Protein AF-A0A5K4ECQ4-F1 (afdb_monomer_lite)

Foldseek 3Di:
DDAQFAKDKDFQVVVLVVDPPVCSVPCSVPGRIAMDTDGDPQWHQDRVVRGTDGQDQDDDPPQAPLPWDKAFDDCVPDPRNRHGIATRAQQQFDDRRRPHGDWPPVVDPCLAPPFDKDQDSPLSHHRIATDEAAQWAQPDSNGRHTDGDQCVPVPVVVQQAPPPWDKDFADFDFDCDPNDTHTDHRIATDAPPQQDDRRSPRDHDDKDKDDKDDWDPFQAQAAKGKIKIAIQIPDHPPDPDDRMFMDIDGHPHRDDDPDDDDPPDPGDDDDPPDPDPDDDDPPDPDRCVVVVVVVVVVVVVVVVVPDDDDDDDVVVVVVVVVVVVPPDPDDDPVNVVVVVVVVCCVVVVVVVVVVVVVVVVVVVVVVVVVVVVD

Secondary structure (DSSP, 8-state):
---SEEEEEEE-HHHHHHS-HHHHHHHHHHHSEEEEEEEPTTEEEETTTTEEEEPP-S--TTTS-TT-EEEEPPGGG-SSTT--EEEE--TTEESTTS-EE--HHHHSS-TTTTSEEEE-TT-TTTSEEEEPPTTEEES-SS---EEE--HHHHTGGG-SS-TTPEEEE----EEEETTEEEEPPSEEEE-STT-BSTTS-BPPPPP-BPPPPPPPPPS-SBSEEEEEEE--BSSTTTSSS-SEEEEEEE-SBSS-------S------------TT-PPPTT----THHHHHHHHHHHHHHHGGG-------HHHHHHHHHHHTT--S---HHHHHHHHHHHHHHHHHHHHHHHHHHHHHHHHHHHHHHHH--

Structure (mmCIF, N/CA/C/O backbone):
data_AF-A0A5K4ECQ4-F1
#
_entry.id   AF-A0A5K4ECQ4-F1
#
loop_
_atom_site.group_PDB
_atom_site.id
_atom_site.type_symbol
_atom_site.label_atom_id
_atom_site.label_alt_id
_atom_site.label_comp_id
_atom_site.label_asym_id
_atom_site.label_entity_id
_atom_site.label_seq_id
_atom_site.pdbx_PDB_ins_code
_atom_site.Cartn_x
_atom_site.Cartn_y
_atom_site.Cartn_z
_atom_site.occupancy
_atom_site.B_iso_or_equiv
_atom_site.auth_seq_id
_atom_site.auth_comp_id
_atom_site.auth_asym_id
_atom_site.auth_atom_id
_atom_site.pdbx_PDB_model_num
ATOM 1 N N . MET A 1 1 ? 23.212 -18.479 -52.940 1.00 33.12 1 MET A N 1
ATOM 2 C CA . MET A 1 1 ? 22.697 -17.184 -53.433 1.00 33.12 1 MET A CA 1
ATOM 3 C C . MET A 1 1 ? 22.729 -16.208 -52.263 1.00 33.12 1 MET A C 1
ATOM 5 O O . MET A 1 1 ? 21.966 -16.392 -51.330 1.00 33.12 1 MET A O 1
ATOM 9 N N . ASN A 1 2 ? 23.714 -15.303 -52.271 1.00 47.09 2 ASN A N 1
ATOM 10 C CA . ASN A 1 2 ? 23.974 -14.175 -51.359 1.00 47.09 2 ASN A CA 1
ATOM 11 C C . ASN A 1 2 ? 23.411 -14.279 -49.928 1.00 47.09 2 ASN A C 1
ATOM 13 O O . ASN A 1 2 ? 22.447 -13.594 -49.590 1.00 47.09 2 ASN A O 1
ATOM 17 N N . SER A 1 3 ? 24.021 -15.099 -49.064 1.00 55.44 3 SER A N 1
ATOM 18 C CA . SER A 1 3 ? 23.759 -14.978 -47.628 1.00 55.44 3 SER A CA 1
ATOM 19 C C . SER A 1 3 ? 24.621 -13.844 -47.075 1.00 55.44 3 SER A C 1
ATOM 21 O O . SER A 1 3 ? 25.844 -13.937 -47.042 1.00 55.44 3 SER A O 1
ATOM 23 N N . ASN A 1 4 ? 23.989 -12.761 -46.622 1.00 69.12 4 ASN A N 1
ATOM 24 C CA . ASN A 1 4 ? 24.663 -11.616 -45.991 1.00 69.12 4 ASN A CA 1
ATOM 25 C C . ASN A 1 4 ? 25.198 -11.948 -44.573 1.00 69.12 4 ASN A C 1
ATOM 27 O O . ASN A 1 4 ? 25.299 -11.073 -43.715 1.00 69.12 4 ASN A O 1
ATOM 31 N N . GLY A 1 5 ? 25.501 -13.220 -44.304 1.00 73.88 5 GLY A N 1
ATOM 32 C CA . GLY A 1 5 ? 25.960 -13.749 -43.025 1.00 73.88 5 GLY A CA 1
ATOM 33 C C . GLY A 1 5 ? 26.001 -15.276 -42.981 1.00 73.88 5 GLY A C 1
ATOM 34 O O . GLY A 1 5 ? 25.471 -15.950 -43.870 1.00 73.88 5 GLY A O 1
ATOM 35 N N . LEU A 1 6 ? 26.634 -15.800 -41.931 1.00 81.69 6 LEU A N 1
ATOM 36 C CA . LEU A 1 6 ? 26.755 -17.217 -41.604 1.00 81.69 6 LEU A CA 1
ATOM 37 C C . LEU A 1 6 ? 25.909 -17.519 -40.363 1.00 81.69 6 LEU A C 1
ATOM 39 O O . LEU A 1 6 ? 26.156 -16.972 -39.292 1.00 81.69 6 LEU A O 1
ATOM 43 N N . CYS A 1 7 ? 24.881 -18.349 -40.522 1.00 78.75 7 CYS A N 1
ATOM 44 C CA . CYS A 1 7 ? 23.907 -18.629 -39.472 1.00 78.75 7 CYS A CA 1
ATOM 45 C C . CYS A 1 7 ? 24.265 -19.885 -38.690 1.00 78.75 7 CYS A C 1
ATOM 47 O O . CYS A 1 7 ? 24.545 -20.931 -39.274 1.00 78.75 7 CYS A O 1
ATOM 49 N N . MET A 1 8 ? 24.214 -19.776 -37.371 1.00 79.88 8 MET A N 1
ATOM 50 C CA . MET A 1 8 ? 24.377 -20.870 -36.432 1.00 79.88 8 MET A CA 1
ATOM 51 C C . MET A 1 8 ? 23.065 -21.116 -35.696 1.00 79.88 8 MET A C 1
ATOM 53 O O . MET A 1 8 ? 22.312 -20.195 -35.380 1.00 79.88 8 MET A O 1
ATOM 57 N N . ILE A 1 9 ? 22.790 -22.392 -35.458 1.00 75.31 9 ILE A N 1
ATOM 58 C CA . ILE A 1 9 ? 21.611 -22.830 -34.725 1.00 75.31 9 ILE A CA 1
ATOM 59 C C . ILE A 1 9 ? 21.938 -22.739 -33.236 1.00 75.31 9 ILE A C 1
ATOM 61 O O . ILE A 1 9 ? 22.941 -23.299 -32.790 1.00 75.31 9 ILE A O 1
ATOM 65 N N . ILE A 1 10 ? 21.102 -22.041 -32.476 1.00 73.75 10 ILE A N 1
ATOM 66 C CA . ILE A 1 10 ? 21.244 -21.884 -31.031 1.00 73.75 10 ILE A CA 1
ATOM 67 C C . ILE A 1 10 ? 20.110 -22.652 -30.348 1.00 73.75 10 ILE A C 1
ATOM 69 O O . ILE A 1 10 ? 18.946 -22.422 -30.673 1.00 73.75 10 ILE A O 1
ATOM 73 N N . PRO A 1 11 ? 20.403 -23.560 -29.404 1.00 70.81 11 PRO A N 1
ATOM 74 C CA . PRO A 1 11 ? 19.368 -24.193 -28.594 1.00 70.81 11 PRO A CA 1
ATOM 75 C C . PRO A 1 11 ? 18.587 -23.136 -27.802 1.00 70.81 11 PRO A C 1
ATOM 77 O O . PRO A 1 11 ? 19.179 -22.291 -27.133 1.00 70.81 11 PRO A O 1
ATOM 80 N N . ASN A 1 12 ? 17.258 -23.173 -27.870 1.00 74.25 12 ASN A N 1
ATOM 81 C CA . ASN A 1 12 ? 16.387 -22.348 -27.041 1.00 74.25 12 ASN A CA 1
ATOM 82 C C . ASN A 1 12 ? 15.865 -23.193 -25.874 1.00 74.25 12 ASN A C 1
ATOM 84 O O . ASN A 1 12 ? 14.827 -23.857 -25.973 1.00 74.25 12 ASN A O 1
ATOM 88 N N . ASP A 1 13 ? 16.609 -23.160 -24.768 1.00 72.00 13 ASP A N 1
ATOM 89 C CA . ASP A 1 13 ? 16.328 -23.955 -23.570 1.00 72.00 13 ASP A CA 1
ATOM 90 C C . ASP A 1 13 ? 14.973 -23.610 -22.937 1.00 72.00 13 ASP A C 1
ATOM 92 O O . ASP A 1 13 ? 14.324 -24.470 -22.345 1.00 72.00 13 ASP A O 1
ATOM 96 N N . GLU A 1 14 ? 14.494 -22.378 -23.104 1.00 71.94 14 GLU A N 1
ATOM 97 C CA . GLU A 1 14 ? 13.209 -21.922 -22.571 1.00 71.94 14 GLU A CA 1
ATOM 98 C C . GLU A 1 14 ? 12.035 -22.601 -23.298 1.00 71.94 14 GLU A C 1
ATOM 100 O O . GLU A 1 14 ? 11.127 -23.154 -22.670 1.00 71.94 14 GLU A O 1
ATOM 105 N N . ILE A 1 15 ? 12.100 -22.672 -24.632 1.00 66.62 15 ILE A N 1
ATOM 106 C CA . ILE A 1 15 ? 11.120 -23.412 -25.440 1.00 66.62 15 ILE A CA 1
ATOM 107 C C . ILE A 1 15 ? 11.266 -24.921 -25.214 1.00 66.62 15 ILE A C 1
ATOM 109 O O . ILE A 1 15 ? 10.259 -25.619 -25.078 1.00 66.62 15 ILE A O 1
ATOM 113 N N . LEU A 1 16 ? 12.497 -25.435 -25.107 1.00 68.12 16 LEU A N 1
ATOM 114 C CA . LEU A 1 16 ? 12.750 -26.851 -24.822 1.00 68.12 16 LEU A CA 1
ATOM 115 C C . LEU A 1 16 ? 12.105 -27.285 -23.499 1.00 68.12 16 LEU A C 1
ATOM 117 O O . LEU A 1 16 ? 11.487 -28.354 -23.424 1.00 68.12 16 LEU A O 1
ATOM 121 N N . ASN A 1 17 ? 12.222 -26.446 -22.469 1.00 72.75 17 ASN A N 1
ATOM 122 C CA . ASN A 1 17 ? 11.689 -26.703 -21.136 1.00 72.75 17 ASN A CA 1
ATOM 123 C C . ASN A 1 17 ? 10.157 -26.660 -21.090 1.00 72.75 17 ASN A C 1
ATOM 125 O O . ASN A 1 17 ? 9.563 -27.438 -20.341 1.00 72.75 17 ASN A O 1
ATOM 129 N N . ASN A 1 18 ? 9.525 -25.866 -21.958 1.00 73.69 18 ASN A N 1
ATOM 130 C CA . ASN A 1 18 ? 8.070 -25.821 -22.123 1.00 73.69 18 ASN A CA 1
ATOM 131 C C . ASN A 1 18 ? 7.500 -27.016 -22.906 1.00 73.69 18 ASN A C 1
ATOM 133 O O . ASN A 1 18 ? 6.303 -27.294 -22.823 1.00 73.69 18 ASN A O 1
ATOM 137 N N . ILE A 1 19 ? 8.333 -27.763 -23.641 1.00 73.44 19 ILE A N 1
ATOM 138 C CA . ILE A 1 19 ? 7.901 -28.998 -24.304 1.00 73.44 19 ILE A CA 1
ATOM 139 C C . ILE A 1 19 ? 7.830 -30.131 -23.262 1.00 73.44 19 ILE A C 1
ATOM 141 O O . ILE A 1 19 ? 8.838 -30.416 -22.601 1.00 73.44 19 ILE A O 1
ATOM 145 N N . PRO A 1 20 ? 6.686 -30.836 -23.135 1.00 80.06 20 PRO A N 1
ATOM 146 C CA . PRO A 1 20 ? 6.548 -31.980 -22.240 1.00 80.06 20 PRO A CA 1
ATOM 147 C C . PRO A 1 20 ? 7.623 -33.049 -22.483 1.00 80.06 20 PRO A C 1
ATOM 149 O O . PRO A 1 20 ? 7.875 -33.459 -23.618 1.00 80.06 20 PRO A O 1
ATOM 152 N N . ILE A 1 21 ? 8.217 -33.559 -21.400 1.00 80.00 21 ILE A N 1
ATOM 153 C CA . ILE A 1 21 ? 9.393 -34.453 -21.417 1.00 80.00 21 ILE A CA 1
ATOM 154 C C . ILE A 1 21 ? 9.219 -35.657 -22.363 1.00 80.00 21 ILE A C 1
ATOM 156 O O . ILE A 1 21 ? 10.147 -36.008 -23.087 1.00 80.00 21 ILE A O 1
ATOM 160 N N . LYS A 1 22 ? 8.017 -36.248 -22.427 1.00 80.44 22 LYS A N 1
ATOM 161 C CA . LYS A 1 22 ? 7.714 -37.431 -23.261 1.00 80.44 22 LYS A CA 1
ATOM 162 C C . LYS A 1 22 ? 7.813 -37.186 -24.772 1.00 80.44 22 LYS A C 1
ATOM 164 O O . LYS A 1 22 ? 8.010 -38.137 -25.520 1.00 80.44 22 LYS A O 1
ATOM 169 N N . ILE A 1 23 ? 7.658 -35.941 -25.221 1.00 75.50 23 ILE A N 1
ATOM 170 C CA . ILE A 1 23 ? 7.687 -35.563 -26.646 1.00 75.50 23 ILE A CA 1
ATOM 171 C C . ILE A 1 23 ? 8.887 -34.671 -26.992 1.00 75.50 23 ILE A C 1
ATOM 173 O O . ILE A 1 23 ? 9.112 -34.364 -28.163 1.00 75.50 23 ILE A O 1
ATOM 177 N N . ARG A 1 24 ? 9.700 -34.310 -25.991 1.00 76.94 24 ARG A N 1
ATOM 178 C CA . ARG A 1 24 ? 10.876 -33.441 -26.124 1.00 76.94 24 ARG A CA 1
ATOM 179 C C . ARG A 1 24 ? 11.940 -34.008 -27.067 1.00 76.94 24 ARG A C 1
ATOM 181 O O . ARG A 1 24 ? 12.523 -33.247 -27.824 1.00 76.94 24 ARG A O 1
ATOM 188 N N . SER A 1 25 ? 12.136 -35.326 -27.111 1.00 69.69 25 SER A N 1
ATOM 189 C CA . SER A 1 25 ? 13.079 -35.963 -28.049 1.00 69.69 25 SER A CA 1
ATOM 190 C C . SER A 1 25 ? 12.644 -35.879 -29.518 1.00 69.69 25 SER A C 1
ATOM 192 O O . SER A 1 25 ? 13.488 -35.951 -30.406 1.00 69.69 25 SER A O 1
ATOM 194 N N . LYS A 1 26 ? 11.339 -35.715 -29.782 1.00 71.25 26 LYS A N 1
ATOM 195 C CA . LYS A 1 26 ? 10.767 -35.677 -31.137 1.00 71.25 26 LYS A CA 1
ATOM 196 C C . LYS A 1 26 ? 10.478 -34.256 -31.626 1.00 71.25 26 LYS A C 1
ATOM 198 O O . LYS A 1 26 ? 10.606 -33.992 -32.813 1.00 71.25 26 LYS A O 1
ATOM 203 N N . LEU A 1 27 ? 10.065 -33.366 -30.720 1.00 67.38 27 LEU A N 1
ATOM 204 C CA . LEU A 1 27 ? 9.691 -31.980 -31.025 1.00 67.38 27 LEU A CA 1
ATOM 205 C C . LEU A 1 27 ? 10.771 -30.970 -30.626 1.00 67.38 27 LEU A C 1
ATOM 207 O O . LEU A 1 27 ? 10.821 -29.890 -31.204 1.00 67.38 27 LEU A O 1
ATOM 211 N N . GLY A 1 28 ? 11.653 -31.308 -29.682 1.00 59.56 28 GLY A N 1
ATOM 212 C CA . GLY A 1 28 ? 12.763 -30.441 -29.285 1.00 59.56 28 GLY A CA 1
ATOM 213 C C . GLY A 1 28 ? 13.680 -30.137 -30.466 1.00 59.56 28 GLY A C 1
ATOM 214 O O . GLY A 1 28 ? 13.921 -28.969 -30.735 1.00 59.56 28 GLY A O 1
ATOM 215 N N . SER A 1 29 ? 14.052 -31.164 -31.247 1.00 60.66 29 SER A N 1
ATOM 216 C CA . SER A 1 29 ? 14.825 -31.080 -32.507 1.00 60.66 29 SER A CA 1
ATOM 217 C C . SER A 1 29 ? 14.240 -30.135 -33.567 1.00 60.66 29 SER A C 1
ATOM 219 O O . SER A 1 29 ? 14.963 -29.708 -34.460 1.00 60.66 29 SER A O 1
ATOM 221 N N . ILE A 1 30 ? 12.942 -29.822 -33.485 1.00 59.16 30 ILE A N 1
ATOM 222 C CA . ILE A 1 30 ? 12.205 -29.057 -34.501 1.00 59.16 30 ILE A CA 1
ATOM 223 C C . ILE A 1 30 ? 11.863 -27.649 -33.999 1.00 59.16 30 ILE A C 1
ATOM 225 O O . ILE A 1 30 ? 11.957 -26.689 -34.758 1.00 59.16 30 ILE A O 1
ATOM 229 N N . TYR A 1 31 ? 11.465 -27.520 -32.731 1.00 60.38 31 TYR A N 1
ATOM 230 C CA . TYR A 1 31 ? 10.865 -26.294 -32.195 1.00 60.38 31 TYR A CA 1
ATOM 231 C C . TYR A 1 31 ? 11.718 -25.591 -31.135 1.00 60.38 31 TYR A C 1
ATOM 233 O O . TYR A 1 31 ? 11.440 -24.439 -30.819 1.00 60.38 31 TYR A O 1
ATOM 241 N N . ALA A 1 32 ? 12.748 -26.242 -30.591 1.00 61.47 32 ALA A N 1
ATOM 242 C CA . ALA A 1 32 ? 13.580 -25.685 -29.523 1.00 61.47 32 ALA A CA 1
ATOM 243 C C . ALA A 1 32 ? 14.925 -25.142 -30.022 1.00 61.47 32 ALA A C 1
ATOM 245 O O . ALA A 1 32 ? 15.926 -25.185 -29.310 1.00 61.47 32 ALA A O 1
ATOM 246 N N . TYR A 1 33 ? 14.953 -24.642 -31.253 1.00 66.50 33 TYR A N 1
ATOM 247 C CA . TYR A 1 33 ? 16.135 -24.038 -31.845 1.00 66.50 33 TYR A CA 1
ATOM 248 C C . TYR A 1 33 ? 15.787 -22.648 -32.353 1.00 66.50 33 TYR A C 1
ATOM 250 O O . TYR A 1 33 ? 14.826 -22.468 -33.101 1.00 66.50 33 TYR A O 1
ATOM 258 N N . ASP A 1 34 ? 16.580 -21.674 -31.930 1.00 68.19 34 ASP A N 1
ATOM 259 C CA . ASP A 1 34 ? 16.659 -20.373 -32.567 1.00 68.19 34 ASP A CA 1
ATOM 260 C C . ASP A 1 34 ? 17.858 -20.349 -33.532 1.00 68.19 34 ASP A C 1
ATOM 262 O O . ASP A 1 34 ? 18.656 -21.285 -33.607 1.00 68.19 34 ASP A O 1
ATOM 266 N N . TYR A 1 35 ? 17.983 -19.279 -34.300 1.00 72.06 35 TYR A N 1
ATOM 267 C CA . TYR A 1 35 ? 19.064 -19.063 -35.245 1.00 72.06 35 TYR A CA 1
ATOM 268 C C . TYR A 1 35 ? 19.649 -17.678 -34.990 1.00 72.06 35 TYR A C 1
ATOM 270 O O . TYR A 1 35 ? 18.909 -16.694 -34.915 1.00 72.06 35 TYR A O 1
ATOM 278 N N . GLU A 1 36 ? 20.970 -17.592 -34.890 1.00 76.75 36 GLU A N 1
ATOM 279 C CA . GLU A 1 36 ? 21.705 -16.326 -34.881 1.00 76.75 36 GLU A CA 1
ATOM 280 C C . GLU A 1 36 ? 22.688 -16.342 -36.043 1.00 76.75 36 GLU A C 1
ATOM 282 O O . GLU A 1 36 ? 23.326 -17.359 -36.313 1.00 76.75 36 GLU A O 1
ATOM 287 N N . CYS A 1 37 ? 22.793 -15.234 -36.770 1.00 81.00 37 CYS A N 1
ATOM 288 C CA . CYS A 1 37 ? 23.725 -15.138 -37.882 1.00 81.00 37 CYS A CA 1
ATOM 289 C C . CYS A 1 37 ? 24.840 -14.152 -37.578 1.00 81.00 37 CYS A C 1
ATOM 291 O O . CYS A 1 37 ? 24.591 -13.007 -37.210 1.00 81.00 37 CYS A O 1
ATOM 293 N N . VAL A 1 38 ? 26.074 -14.586 -37.816 1.00 80.25 38 VAL A N 1
ATOM 294 C CA . VAL A 1 38 ? 27.233 -13.704 -37.904 1.00 80.25 38 VAL A CA 1
ATOM 295 C C . VAL A 1 38 ? 27.185 -13.046 -39.277 1.00 80.25 38 VAL A C 1
ATOM 297 O O . VAL A 1 38 ? 27.447 -13.684 -40.297 1.00 80.25 38 VAL A O 1
ATOM 300 N N . CYS A 1 39 ? 26.767 -11.787 -39.320 1.00 79.38 39 CYS A N 1
ATOM 301 C CA . CYS A 1 39 ? 26.609 -11.055 -40.570 1.00 79.38 39 CYS A CA 1
ATOM 302 C C . CYS A 1 39 ? 27.952 -10.565 -41.125 1.00 79.38 39 CYS A C 1
ATOM 304 O O . CYS A 1 39 ? 28.895 -10.317 -40.376 1.00 79.38 39 CYS A O 1
ATOM 306 N N . VAL A 1 40 ? 28.040 -10.435 -42.452 1.00 79.88 40 VAL A N 1
ATOM 307 C CA . VAL A 1 40 ? 29.206 -9.817 -43.108 1.00 79.88 40 VAL A CA 1
ATOM 308 C C . VAL A 1 40 ? 29.249 -8.310 -42.822 1.00 79.88 40 VAL A C 1
ATOM 310 O O . VAL A 1 40 ? 28.221 -7.713 -42.496 1.00 79.88 40 VAL A O 1
ATOM 313 N N . ASN A 1 41 ? 30.423 -7.681 -42.956 1.00 66.75 41 ASN A N 1
ATOM 314 C CA . ASN A 1 41 ? 30.601 -6.246 -42.693 1.00 66.75 41 ASN A CA 1
ATOM 315 C C . ASN A 1 41 ? 29.532 -5.392 -43.401 1.00 66.75 41 ASN A C 1
ATOM 317 O O . ASN A 1 41 ? 29.268 -5.568 -44.590 1.00 66.75 41 ASN A O 1
ATOM 321 N N . GLY A 1 42 ? 28.915 -4.471 -42.653 1.00 65.81 42 GLY A N 1
ATOM 322 C CA . GLY A 1 42 ? 27.821 -3.621 -43.136 1.00 65.81 42 GLY A CA 1
ATOM 323 C C . GLY A 1 42 ? 26.413 -4.209 -42.968 1.00 65.81 42 GLY A C 1
ATOM 324 O O . GLY A 1 42 ? 25.447 -3.567 -43.375 1.00 65.81 42 GLY A O 1
ATOM 325 N N . TYR A 1 43 ? 26.268 -5.391 -42.357 1.00 73.69 43 TYR A N 1
ATOM 326 C CA . TYR A 1 43 ? 24.980 -6.026 -42.059 1.00 73.69 43 TYR A CA 1
ATOM 327 C C . TYR A 1 43 ? 24.869 -6.405 -40.572 1.00 73.69 43 TYR A C 1
ATOM 329 O O . TYR A 1 43 ? 25.862 -6.748 -39.938 1.00 73.69 43 TYR A O 1
ATOM 337 N N . THR A 1 44 ? 23.657 -6.364 -40.014 1.00 71.31 44 THR A N 1
ATOM 338 C CA . THR A 1 44 ? 23.346 -6.799 -38.639 1.00 71.31 44 THR A CA 1
ATOM 339 C C . THR A 1 44 ? 22.204 -7.813 -38.638 1.00 71.31 44 THR A C 1
ATOM 341 O O . THR A 1 44 ? 21.357 -7.806 -39.537 1.00 71.31 44 THR A O 1
ATOM 344 N N . PHE A 1 45 ? 22.176 -8.718 -37.660 1.00 75.75 45 PHE A N 1
ATOM 345 C CA . PHE A 1 45 ? 21.166 -9.769 -37.600 1.00 75.75 45 PHE A CA 1
ATOM 346 C C . PHE A 1 45 ? 19.866 -9.238 -36.995 1.00 75.75 45 PHE A C 1
ATOM 348 O O . PHE A 1 45 ? 19.803 -8.869 -35.825 1.00 75.75 45 PHE A O 1
ATOM 355 N N . ASN A 1 46 ? 18.799 -9.215 -37.791 1.00 71.69 46 ASN A N 1
ATOM 356 C CA . ASN A 1 46 ? 17.475 -8.856 -37.303 1.00 71.69 46 ASN A CA 1
ATOM 357 C C . ASN A 1 46 ? 16.788 -10.105 -36.728 1.00 71.69 46 ASN A C 1
ATOM 359 O O . ASN A 1 46 ? 16.375 -10.987 -37.484 1.00 71.69 46 ASN A O 1
ATOM 363 N N . HIS A 1 47 ? 16.639 -10.162 -35.401 1.00 69.69 47 HIS A N 1
ATOM 364 C CA . HIS A 1 47 ? 16.048 -11.308 -34.697 1.00 69.69 47 HIS A CA 1
ATOM 365 C C . HIS A 1 47 ? 14.565 -11.550 -35.032 1.00 69.69 47 HIS A C 1
ATOM 367 O O . HIS A 1 47 ? 14.110 -12.687 -34.918 1.00 69.69 47 HIS A O 1
ATOM 373 N N . THR A 1 48 ? 13.822 -10.530 -35.476 1.00 67.38 48 THR A N 1
ATOM 374 C CA . THR A 1 48 ? 12.409 -10.656 -35.877 1.00 67.38 48 THR A CA 1
ATOM 375 C C . THR A 1 48 ? 12.280 -11.216 -37.291 1.00 67.38 48 THR A C 1
ATOM 377 O O . THR A 1 48 ? 11.476 -12.106 -37.545 1.00 67.38 48 THR A O 1
ATOM 380 N N . LEU A 1 49 ? 13.095 -10.713 -38.221 1.00 71.88 49 LEU A N 1
ATOM 381 C CA . LEU A 1 49 ? 13.091 -11.128 -39.627 1.00 71.88 49 LEU A CA 1
ATOM 382 C C . LEU A 1 49 ? 13.969 -12.359 -39.896 1.00 71.88 49 LEU A C 1
ATOM 384 O O . LEU A 1 49 ? 14.007 -12.828 -41.033 1.00 71.88 49 LEU A O 1
ATOM 388 N N . LYS A 1 50 ? 14.703 -12.832 -38.879 1.00 76.25 50 LYS A N 1
ATOM 389 C CA . LYS A 1 50 ? 15.650 -13.956 -38.927 1.00 76.25 50 LYS A CA 1
ATOM 390 C C . LYS A 1 50 ? 16.612 -13.878 -40.123 1.00 76.25 50 LYS A C 1
ATOM 392 O O . LYS A 1 50 ? 16.876 -14.872 -40.792 1.00 76.25 50 LYS A O 1
ATOM 397 N N . LYS A 1 51 ? 17.137 -12.680 -40.413 1.00 79.62 51 LYS A N 1
ATOM 398 C CA . LYS A 1 51 ? 18.082 -12.442 -41.520 1.00 79.62 51 LYS A CA 1
ATOM 399 C C . LYS A 1 51 ? 19.036 -11.284 -41.240 1.00 79.62 51 LYS A C 1
ATOM 401 O O . LYS A 1 51 ? 18.702 -10.356 -40.505 1.00 79.62 51 LYS A O 1
ATOM 406 N N . CYS A 1 52 ? 20.195 -11.314 -41.892 1.00 76.25 52 CYS A N 1
ATOM 407 C CA . CYS A 1 52 ? 21.128 -10.193 -41.921 1.00 76.25 52 CYS A CA 1
ATOM 408 C C . CYS A 1 52 ? 20.572 -9.062 -42.795 1.00 76.25 52 CYS A C 1
ATOM 410 O O . CYS A 1 52 ? 20.380 -9.233 -44.003 1.00 76.25 52 CYS A O 1
ATOM 412 N N . VAL A 1 53 ? 20.294 -7.917 -42.179 1.00 75.81 53 VAL A N 1
ATOM 413 C CA . VAL A 1 53 ? 19.798 -6.702 -42.839 1.00 75.81 53 VAL A CA 1
ATOM 414 C C . VAL A 1 53 ? 20.915 -5.661 -42.925 1.00 75.81 53 VAL A C 1
ATOM 416 O O . VAL A 1 53 ? 21.789 -5.665 -42.058 1.00 75.81 53 VAL A O 1
ATOM 419 N N . PRO A 1 54 ? 20.931 -4.792 -43.954 1.00 72.06 54 PRO A N 1
ATOM 420 C CA . PRO A 1 54 ? 21.936 -3.739 -44.054 1.00 72.06 54 PRO A CA 1
ATOM 421 C C . PRO A 1 54 ? 21.892 -2.861 -42.805 1.00 72.06 54 PRO A C 1
ATOM 423 O O . PRO A 1 54 ? 20.807 -2.480 -42.354 1.00 72.06 54 PRO A O 1
ATOM 426 N N . ILE A 1 55 ? 23.055 -2.529 -42.256 1.00 67.44 55 ILE A N 1
ATOM 427 C CA . ILE A 1 55 ? 23.155 -1.541 -41.187 1.00 67.44 55 ILE A CA 1
ATOM 428 C C . ILE A 1 55 ? 22.763 -0.196 -41.803 1.00 67.44 55 ILE A C 1
ATOM 430 O O . ILE A 1 55 ? 23.358 0.248 -42.787 1.00 67.44 55 ILE A O 1
ATOM 434 N N . LYS A 1 56 ? 21.712 0.434 -41.267 1.00 66.81 56 LYS A N 1
ATOM 435 C CA . LYS A 1 56 ? 21.335 1.795 -41.664 1.00 66.81 56 LYS A CA 1
ATOM 436 C C . LYS A 1 56 ? 22.513 2.712 -41.343 1.00 66.81 56 LYS A C 1
ATOM 438 O O . LYS A 1 56 ? 23.063 2.595 -40.263 1.00 66.81 56 LYS A O 1
ATOM 443 N N . LYS A 1 57 ? 22.927 3.573 -42.273 1.00 66.81 57 LYS A N 1
ATOM 444 C CA . LYS A 1 57 ? 24.128 4.413 -42.102 1.00 66.81 57 LYS A CA 1
ATOM 445 C C . LYS A 1 57 ? 23.847 5.744 -41.404 1.00 66.81 57 LYS A C 1
ATOM 447 O O . LYS A 1 57 ? 24.751 6.330 -40.824 1.00 66.81 57 LYS A O 1
ATOM 452 N N . HIS A 1 58 ? 22.595 6.199 -41.439 1.00 73.25 58 HIS A N 1
ATOM 453 C CA . HIS A 1 58 ? 22.167 7.480 -40.885 1.00 73.25 58 HIS A CA 1
ATOM 454 C C . HIS A 1 58 ? 21.142 7.283 -39.774 1.00 73.25 58 HIS A C 1
ATOM 456 O O . HIS A 1 58 ? 20.415 6.286 -39.740 1.00 73.25 58 HIS A O 1
ATOM 462 N N . CYS A 1 59 ? 21.083 8.272 -38.893 1.00 77.06 59 CYS A N 1
ATOM 463 C CA . CYS A 1 59 ? 20.155 8.309 -37.784 1.00 77.06 59 CYS A CA 1
ATOM 464 C C . CYS A 1 59 ? 18.729 8.590 -38.285 1.00 77.06 59 CYS A C 1
ATOM 466 O O . CYS A 1 59 ? 18.443 9.653 -38.834 1.00 77.06 59 CYS A O 1
ATOM 468 N N . ASP A 1 60 ? 17.834 7.626 -38.094 1.00 76.81 60 ASP A N 1
ATOM 469 C CA . ASP A 1 60 ? 16.400 7.739 -38.364 1.00 76.81 60 ASP A CA 1
ATOM 470 C C . ASP A 1 60 ? 15.628 7.193 -37.150 1.00 76.81 60 ASP A C 1
ATOM 472 O O . ASP A 1 60 ? 16.111 6.312 -36.435 1.00 76.81 60 ASP A O 1
ATOM 476 N N . SER A 1 61 ? 14.413 7.697 -36.932 1.00 65.75 61 SER A N 1
ATOM 477 C CA . SER A 1 61 ? 13.480 7.356 -35.844 1.00 65.75 61 SER A CA 1
ATOM 478 C C . SER A 1 61 ? 13.229 5.852 -35.647 1.00 65.75 61 SER A C 1
ATOM 480 O O . SER A 1 61 ? 12.802 5.423 -34.581 1.00 65.75 61 SER A O 1
ATOM 482 N N . SER A 1 62 ? 13.513 5.040 -36.665 1.00 73.81 62 SER A N 1
ATOM 483 C CA . SER A 1 62 ? 13.326 3.587 -36.675 1.00 73.81 62 SER A CA 1
ATOM 484 C C . SER A 1 62 ? 14.600 2.777 -36.393 1.00 73.81 62 SER A C 1
ATOM 486 O O . SER A 1 62 ? 14.557 1.546 -36.411 1.00 73.81 62 SER A O 1
ATOM 488 N N . VAL A 1 63 ? 15.743 3.442 -36.198 1.00 83.31 63 VAL A N 1
ATOM 489 C CA . VAL A 1 63 ? 17.056 2.797 -36.034 1.00 83.31 63 VAL A CA 1
ATOM 490 C C . VAL A 1 63 ? 17.283 2.344 -34.595 1.00 83.31 63 VAL A C 1
ATOM 492 O O . VAL A 1 63 ? 17.721 1.218 -34.376 1.00 83.31 63 VAL A O 1
ATOM 495 N N . CYS A 1 64 ? 16.967 3.199 -33.623 1.00 86.94 64 CYS A N 1
ATOM 496 C CA . CYS A 1 64 ? 17.088 2.874 -32.208 1.00 86.94 64 CYS A CA 1
ATOM 497 C C . CYS A 1 64 ? 15.749 2.345 -31.688 1.00 86.94 64 CYS A C 1
ATOM 499 O O . CYS A 1 64 ? 14.749 3.059 -31.636 1.00 86.94 64 CYS A O 1
ATOM 501 N N . LEU A 1 65 ? 15.717 1.063 -31.333 1.00 88.56 65 LEU A N 1
ATOM 502 C CA . LEU A 1 65 ? 14.525 0.378 -30.846 1.00 88.56 65 LEU A CA 1
ATOM 503 C C . LEU A 1 65 ? 14.251 0.723 -29.378 1.00 88.56 65 LEU A C 1
ATOM 505 O O . LEU A 1 65 ? 15.091 1.290 -28.683 1.00 88.56 65 LEU A O 1
ATOM 509 N N . ASN A 1 66 ? 13.066 0.342 -28.893 1.00 90.50 66 ASN A N 1
ATOM 510 C CA . ASN A 1 66 ? 12.701 0.404 -27.475 1.00 90.50 66 ASN A CA 1
ATOM 511 C C . ASN A 1 66 ? 12.929 1.780 -26.824 1.00 90.50 66 ASN A C 1
ATOM 513 O O . ASN A 1 66 ? 13.451 1.856 -25.715 1.00 90.50 66 ASN A O 1
ATOM 517 N N . ASN A 1 67 ? 12.550 2.856 -27.524 1.00 90.75 67 ASN A N 1
ATOM 518 C CA . ASN A 1 67 ? 12.728 4.246 -27.086 1.00 90.75 67 ASN A CA 1
ATOM 519 C C . ASN A 1 67 ? 14.198 4.685 -26.947 1.00 90.75 67 ASN A C 1
ATOM 521 O O . ASN A 1 67 ? 14.489 5.605 -26.185 1.00 90.75 67 ASN A O 1
ATOM 525 N N . GLY A 1 68 ? 15.121 4.046 -27.669 1.00 90.88 68 GLY A N 1
ATOM 526 C CA . GLY A 1 68 ? 16.488 4.538 -27.801 1.00 90.88 68 GLY A CA 1
ATOM 527 C C . GLY A 1 68 ? 16.546 5.878 -28.523 1.00 90.88 68 GLY A C 1
ATOM 528 O O . GLY A 1 68 ? 15.869 6.086 -29.529 1.00 90.88 68 GLY A O 1
ATOM 529 N N . GLU A 1 69 ? 17.370 6.781 -28.004 1.00 91.38 69 GLU A N 1
ATOM 530 C CA . GLU A 1 69 ? 17.640 8.071 -28.630 1.00 91.38 69 GLU A CA 1
ATOM 531 C C . GLU A 1 69 ? 18.837 7.936 -29.569 1.00 91.38 69 GLU A C 1
ATOM 533 O O . GLU A 1 69 ? 19.816 7.262 -29.256 1.00 91.38 69 GLU A O 1
ATOM 538 N N . CYS A 1 70 ? 18.741 8.535 -30.747 1.00 88.81 70 CYS A N 1
ATOM 539 C CA . CYS A 1 70 ? 19.732 8.381 -31.794 1.00 88.81 70 CYS A CA 1
ATOM 540 C C . CYS A 1 70 ? 20.570 9.658 -31.908 1.00 88.81 70 CYS A C 1
ATOM 542 O O . CYS A 1 70 ? 20.023 10.740 -32.114 1.00 88.81 70 CYS A O 1
ATOM 544 N N . GLU A 1 71 ? 21.890 9.531 -31.784 1.00 87.44 71 GLU A N 1
ATOM 545 C CA . GLU A 1 71 ? 22.828 10.656 -31.847 1.00 87.44 71 GLU A CA 1
ATOM 546 C C . GLU A 1 71 ? 23.863 10.449 -32.943 1.00 87.44 71 GLU A C 1
ATOM 548 O O . GLU A 1 71 ? 24.375 9.348 -33.107 1.00 87.44 71 GLU A O 1
ATOM 553 N N . TYR A 1 72 ? 24.200 11.504 -33.685 1.00 83.88 72 TYR A N 1
ATOM 554 C CA . TYR A 1 72 ? 25.238 11.436 -34.711 1.00 83.88 72 TYR A CA 1
ATOM 555 C C . TYR A 1 72 ? 26.637 11.476 -34.088 1.00 83.88 72 TYR A C 1
ATOM 557 O O . TYR A 1 72 ? 26.924 12.335 -33.255 1.00 83.88 72 TYR A O 1
ATOM 565 N N . LEU A 1 73 ? 27.518 10.575 -34.527 1.00 74.69 73 LEU A N 1
ATOM 566 C CA . LEU A 1 73 ? 28.920 10.544 -34.122 1.00 74.69 73 LEU A CA 1
ATOM 567 C C . LEU A 1 73 ? 29.788 11.363 -35.093 1.00 74.69 73 LEU A C 1
ATOM 569 O O . LEU A 1 73 ? 29.726 11.142 -36.316 1.00 74.69 73 LEU A O 1
ATOM 573 N N . PRO A 1 74 ? 30.638 12.268 -34.576 1.00 72.38 74 PRO A N 1
ATOM 574 C CA . PRO A 1 74 ? 31.607 12.975 -35.401 1.00 72.38 74 PRO A CA 1
ATOM 575 C C . PRO A 1 74 ? 32.645 11.986 -35.964 1.00 72.38 74 PRO A C 1
ATOM 577 O O . PRO A 1 74 ? 32.933 10.953 -35.363 1.00 72.38 74 PRO A O 1
ATOM 580 N N . GLU A 1 75 ? 33.171 12.264 -37.162 1.00 68.44 75 GLU A N 1
ATOM 581 C CA . GLU A 1 75 ? 34.000 11.324 -37.950 1.00 68.44 75 GLU A CA 1
ATOM 582 C C . GLU A 1 75 ? 35.212 10.763 -37.194 1.00 68.44 75 GLU A C 1
ATOM 584 O O . GLU A 1 75 ? 35.597 9.613 -37.393 1.00 68.44 75 GLU A O 1
ATOM 589 N N . ASN A 1 76 ? 35.778 11.559 -36.295 1.00 68.69 76 ASN A N 1
ATOM 590 C CA . ASN A 1 76 ? 36.919 11.230 -35.445 1.00 68.69 76 ASN A CA 1
ATOM 591 C C . ASN A 1 76 ? 36.608 10.220 -34.322 1.00 68.69 76 ASN A C 1
ATOM 593 O O . ASN A 1 76 ? 37.538 9.636 -33.771 1.00 68.69 76 ASN A O 1
ATOM 597 N N . GLU A 1 77 ? 35.336 10.007 -33.985 1.00 67.06 77 GLU A N 1
ATOM 598 C CA . GLU A 1 77 ? 34.887 9.111 -32.905 1.00 67.06 77 GLU A CA 1
ATOM 599 C C . GLU A 1 77 ? 34.180 7.850 -33.437 1.00 67.06 77 GLU A C 1
ATOM 601 O O . GLU A 1 77 ? 33.724 6.996 -32.668 1.00 67.06 77 GLU A O 1
ATOM 606 N N . ARG A 1 78 ? 34.111 7.691 -34.766 1.00 68.12 78 ARG A N 1
ATOM 607 C CA . ARG A 1 78 ? 33.511 6.519 -35.412 1.00 68.12 78 ARG A CA 1
ATOM 608 C C . ARG A 1 78 ? 34.429 5.309 -35.255 1.00 68.12 78 ARG A C 1
ATOM 610 O O . ARG A 1 78 ? 35.420 5.150 -35.959 1.00 68.12 78 ARG A O 1
ATOM 617 N N . SER A 1 79 ? 34.057 4.408 -34.351 1.00 60.84 79 SER A N 1
ATOM 618 C CA . SER A 1 79 ? 34.711 3.101 -34.185 1.00 60.84 79 SER A CA 1
ATOM 619 C C . SER A 1 79 ? 34.451 2.148 -35.362 1.00 60.84 79 SER A C 1
ATOM 621 O O . SER A 1 79 ? 35.212 1.205 -35.570 1.00 60.84 79 SER A O 1
ATOM 623 N N . ILE A 1 80 ? 33.401 2.405 -36.153 1.00 62.59 80 ILE A N 1
ATOM 624 C CA . ILE A 1 80 ? 33.047 1.659 -37.364 1.00 62.59 80 ILE A CA 1
ATOM 625 C C . ILE A 1 80 ? 32.855 2.676 -38.506 1.00 62.59 80 ILE A C 1
ATOM 627 O O . ILE A 1 80 ? 31.959 3.513 -38.405 1.00 62.59 80 ILE A O 1
ATOM 631 N N . PRO A 1 81 ? 33.645 2.613 -39.596 1.00 60.03 81 PRO A N 1
ATOM 632 C CA . PRO A 1 81 ? 33.718 3.683 -40.602 1.00 60.03 81 PRO A CA 1
ATOM 633 C C . PRO A 1 81 ? 32.412 3.961 -41.370 1.00 60.03 81 PRO A C 1
ATOM 635 O O . PRO A 1 81 ? 32.247 5.050 -41.908 1.00 60.03 81 PRO A O 1
ATOM 638 N N . ASP A 1 82 ? 31.471 3.013 -41.398 1.00 66.25 82 ASP A N 1
ATOM 639 C CA . ASP A 1 82 ? 30.192 3.121 -42.119 1.00 66.25 82 ASP A CA 1
ATOM 640 C C . ASP A 1 82 ? 28.989 3.528 -41.242 1.00 66.25 82 ASP A C 1
ATOM 642 O O . ASP A 1 82 ? 27.875 3.653 -41.759 1.00 66.25 82 ASP A O 1
ATOM 646 N N . ILE A 1 83 ? 29.176 3.692 -39.926 1.00 68.50 83 ILE A N 1
ATOM 647 C CA . ILE A 1 83 ? 28.100 4.019 -38.980 1.00 68.50 83 ILE A CA 1
ATOM 648 C C . ILE A 1 83 ? 28.298 5.443 -38.467 1.00 68.50 83 ILE A C 1
ATOM 650 O O . ILE A 1 83 ? 29.282 5.744 -37.795 1.00 68.50 83 ILE A O 1
ATOM 654 N N . GLU A 1 84 ? 27.337 6.315 -38.760 1.00 76.81 84 GLU A N 1
ATOM 655 C CA . GLU A 1 84 ? 27.413 7.738 -38.410 1.00 76.81 84 GLU A CA 1
ATOM 656 C C . GLU A 1 84 ? 26.624 8.100 -37.152 1.00 76.81 84 GLU A C 1
ATOM 658 O O . GLU A 1 84 ? 26.514 9.277 -36.822 1.00 76.81 84 GLU A O 1
ATOM 663 N N . PHE A 1 85 ? 26.050 7.117 -36.461 1.00 79.81 85 PHE A N 1
ATOM 664 C CA . PHE A 1 85 ? 25.205 7.336 -35.293 1.00 79.81 85 PHE A CA 1
ATOM 665 C C . PHE A 1 85 ? 25.512 6.347 -34.166 1.00 79.81 85 PHE A C 1
ATOM 667 O O . PHE A 1 85 ? 26.092 5.282 -34.373 1.00 79.81 85 PHE A O 1
ATOM 674 N N . ILE A 1 86 ? 25.063 6.685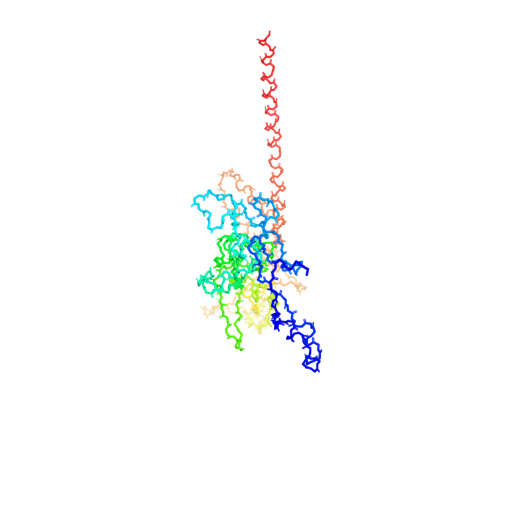 -32.967 1.00 82.69 86 ILE A N 1
ATOM 675 C CA . ILE A 1 86 ? 25.033 5.817 -31.800 1.00 82.69 86 ILE A CA 1
ATOM 676 C C . ILE A 1 86 ? 23.643 5.869 -31.172 1.00 82.69 86 ILE A C 1
ATOM 678 O O . ILE A 1 86 ? 23.020 6.927 -31.094 1.00 82.69 86 ILE A O 1
ATOM 682 N N . CYS A 1 87 ? 23.147 4.717 -30.725 1.00 86.94 87 CYS A N 1
ATOM 683 C CA . CYS A 1 87 ? 21.912 4.658 -29.957 1.00 86.94 87 CYS A CA 1
ATOM 684 C C . CYS A 1 87 ? 22.206 4.781 -28.460 1.00 86.94 87 CYS A C 1
ATOM 686 O O . CYS A 1 87 ? 22.852 3.917 -27.862 1.00 86.94 87 CYS A O 1
ATOM 688 N N . LYS A 1 88 ? 21.667 5.824 -27.832 1.00 91.12 88 LYS A N 1
ATOM 689 C CA . LYS A 1 88 ? 21.542 5.938 -26.380 1.00 91.12 88 LYS A CA 1
ATOM 690 C C . LYS A 1 88 ? 20.365 5.093 -25.914 1.00 91.12 88 LYS A C 1
ATOM 692 O O . LYS A 1 88 ? 19.209 5.511 -25.948 1.00 91.12 88 LYS A O 1
ATOM 697 N N . CYS A 1 89 ? 20.670 3.869 -25.500 1.00 92.31 89 CYS A N 1
ATOM 698 C CA . CYS A 1 89 ? 19.657 2.928 -25.047 1.00 92.31 89 CYS A CA 1
ATOM 699 C C . CYS A 1 89 ? 19.132 3.259 -23.649 1.00 92.31 89 CYS A C 1
ATOM 701 O O . CYS A 1 89 ? 19.938 3.550 -22.758 1.00 92.31 89 CYS A O 1
ATOM 703 N N . PRO A 1 90 ? 17.812 3.126 -23.402 1.00 95.69 90 PRO A N 1
ATOM 704 C CA . PRO A 1 90 ? 17.290 3.189 -22.049 1.00 95.69 90 PRO A CA 1
ATOM 705 C C . PRO A 1 90 ? 17.885 2.053 -21.208 1.00 95.69 90 PRO A C 1
ATOM 707 O O . PRO A 1 90 ? 18.195 0.990 -21.753 1.00 95.69 90 PRO A O 1
ATOM 710 N N . PRO A 1 91 ? 18.006 2.198 -19.879 1.00 94.75 91 PRO A N 1
ATOM 711 C CA . PRO A 1 91 ? 18.812 1.278 -19.073 1.00 94.75 91 PRO A CA 1
ATOM 712 C C . PRO A 1 91 ? 18.322 -0.178 -19.035 1.00 94.75 91 PRO A C 1
ATOM 714 O O . PRO A 1 91 ? 19.094 -1.080 -18.719 1.00 94.75 91 PRO A O 1
ATOM 717 N N . ALA A 1 92 ? 17.055 -0.437 -19.374 1.00 95.50 92 ALA A N 1
ATOM 718 C CA . ALA A 1 92 ? 16.519 -1.793 -19.514 1.00 95.50 92 ALA A CA 1
ATOM 719 C C . ALA A 1 92 ? 16.912 -2.476 -20.839 1.00 95.50 92 ALA A C 1
ATOM 721 O O . ALA A 1 92 ? 16.535 -3.631 -21.063 1.00 95.50 92 ALA A O 1
ATOM 722 N N . TRP A 1 93 ? 17.640 -1.798 -21.725 1.00 95.25 93 TRP A N 1
ATOM 723 C CA . TRP A 1 93 ? 17.990 -2.262 -23.066 1.00 95.25 93 TRP A CA 1
ATOM 724 C C . TRP A 1 93 ? 19.483 -2.067 -23.351 1.00 95.25 93 TRP A C 1
ATOM 726 O O . TRP A 1 93 ? 20.162 -1.249 -22.733 1.00 95.25 93 TRP A O 1
ATOM 736 N N . LYS A 1 94 ? 20.016 -2.873 -24.268 1.00 91.12 94 LYS A N 1
ATOM 737 C CA . LYS A 1 94 ? 21.406 -2.835 -24.734 1.00 91.12 94 LYS A CA 1
ATOM 738 C C . LYS A 1 94 ? 21.502 -3.334 -26.174 1.00 91.12 94 LYS A C 1
ATOM 740 O O . LYS A 1 94 ? 20.532 -3.842 -26.729 1.00 91.12 94 LYS A O 1
ATOM 745 N N . GLY A 1 95 ? 22.694 -3.238 -26.747 1.00 84.38 95 GLY A N 1
ATOM 746 C CA . GLY A 1 95 ? 22.944 -3.558 -28.152 1.00 84.38 95 GLY A CA 1
ATOM 747 C C . GLY A 1 95 ? 23.137 -2.294 -28.977 1.00 84.38 95 GLY A C 1
ATOM 748 O O . GLY A 1 95 ? 22.973 -1.185 -28.471 1.00 84.38 95 GLY A O 1
ATOM 749 N N . LEU A 1 96 ? 23.513 -2.469 -30.240 1.00 78.88 96 LEU A N 1
ATOM 750 C CA . LEU A 1 96 ? 23.850 -1.358 -31.136 1.00 78.88 96 LEU A CA 1
ATOM 751 C C . LEU A 1 96 ? 22.622 -0.494 -31.467 1.00 78.88 96 LEU A C 1
ATOM 753 O O . LEU A 1 96 ? 22.740 0.709 -31.665 1.00 78.88 96 LEU A O 1
ATOM 757 N N . SER A 1 97 ? 21.449 -1.125 -31.494 1.00 83.12 97 SER A N 1
ATOM 758 C CA . SER A 1 97 ? 20.139 -0.534 -31.780 1.00 83.12 97 SER A CA 1
ATOM 759 C C . SER A 1 97 ? 19.158 -0.687 -30.611 1.00 83.12 97 SER A C 1
ATOM 761 O O . SER A 1 97 ? 17.953 -0.553 -30.801 1.00 83.12 97 SER A O 1
ATOM 763 N N . CYS A 1 98 ? 19.644 -0.972 -29.398 1.00 90.00 98 CYS A N 1
ATOM 764 C CA . CYS A 1 98 ? 18.821 -1.215 -28.202 1.00 90.00 98 CYS A CA 1
ATOM 765 C C . CYS A 1 98 ? 17.883 -2.430 -28.308 1.00 90.00 98 CYS A C 1
ATOM 767 O O . CYS A 1 98 ? 16.816 -2.472 -27.695 1.00 90.00 98 CYS A O 1
ATOM 769 N N . GLU A 1 99 ? 18.278 -3.432 -29.089 1.00 84.25 99 GLU A N 1
ATOM 770 C CA . GLU A 1 99 ? 17.481 -4.607 -29.435 1.00 84.25 99 GLU A CA 1
ATOM 771 C C . GLU A 1 99 ? 17.509 -5.721 -28.379 1.00 84.25 99 GLU A C 1
ATOM 773 O O . GLU A 1 99 ? 16.585 -6.534 -28.314 1.00 84.25 99 GLU A O 1
ATOM 778 N N . LYS A 1 100 ? 18.549 -5.772 -27.537 1.00 86.94 100 LYS A N 1
ATOM 779 C CA . LYS A 1 100 ? 18.730 -6.831 -26.535 1.00 86.94 100 LYS A CA 1
ATOM 780 C C . LYS A 1 100 ? 18.282 -6.347 -25.149 1.00 86.94 100 LYS A C 1
ATOM 782 O O . LYS A 1 100 ? 18.566 -5.209 -24.771 1.00 86.94 100 LYS A O 1
ATOM 787 N N . PRO A 1 101 ? 17.616 -7.187 -24.339 1.00 92.56 101 PRO A N 1
ATOM 788 C CA . PRO A 1 101 ? 17.251 -6.815 -22.979 1.00 92.56 101 PRO A CA 1
ATOM 789 C C . PRO A 1 101 ? 18.499 -6.693 -22.094 1.00 92.56 101 PRO A C 1
ATOM 791 O O . PRO A 1 101 ? 19.427 -7.504 -22.157 1.00 92.56 101 PRO A O 1
ATOM 794 N N . ARG A 1 102 ? 18.501 -5.680 -21.231 1.00 93.56 102 ARG A N 1
ATOM 795 C CA . ARG A 1 102 ? 19.478 -5.470 -20.161 1.00 93.56 102 ARG A CA 1
ATOM 796 C C . ARG A 1 102 ? 18.757 -5.542 -18.822 1.00 93.56 102 ARG A C 1
ATOM 798 O O . ARG A 1 102 ? 17.656 -5.009 -18.697 1.00 93.56 102 ARG A O 1
ATOM 805 N N . ASN A 1 103 ? 19.349 -6.208 -17.835 1.00 93.56 103 ASN A N 1
ATOM 806 C CA . ASN A 1 103 ? 18.794 -6.267 -16.486 1.00 93.56 103 ASN A CA 1
ATOM 807 C C . ASN A 1 103 ? 19.714 -5.510 -15.515 1.00 93.56 103 ASN A C 1
ATOM 809 O O . ASN A 1 103 ? 20.691 -6.096 -15.042 1.00 93.56 103 ASN A O 1
ATOM 813 N N . PRO A 1 104 ? 19.405 -4.237 -15.197 1.00 93.94 104 PRO A N 1
ATOM 814 C CA . PRO A 1 104 ? 20.192 -3.451 -14.250 1.00 93.94 104 PRO A CA 1
ATOM 815 C C . PRO A 1 104 ? 20.386 -4.141 -12.893 1.00 93.94 104 PRO A C 1
ATOM 817 O O . PRO A 1 104 ? 21.462 -4.040 -12.314 1.00 93.94 104 PRO A O 1
ATOM 820 N N . CYS A 1 105 ? 19.390 -4.902 -12.424 1.00 92.31 105 CYS A N 1
ATOM 821 C CA . CYS A 1 105 ? 19.425 -5.591 -11.131 1.00 92.31 105 CYS A CA 1
ATOM 822 C C . CYS A 1 105 ? 20.476 -6.706 -11.040 1.00 92.31 105 CYS A C 1
ATOM 824 O O . CYS A 1 105 ? 20.858 -7.084 -9.937 1.00 92.31 105 CYS A O 1
ATOM 826 N N . LEU A 1 106 ? 20.921 -7.256 -12.175 1.00 91.88 106 LEU A N 1
ATOM 827 C CA . LEU A 1 106 ? 21.968 -8.285 -12.210 1.00 91.88 106 LEU A CA 1
ATOM 828 C C . LEU A 1 106 ? 23.365 -7.687 -12.400 1.00 91.88 106 LEU A C 1
ATOM 830 O O . LEU A 1 106 ? 24.357 -8.321 -12.055 1.00 91.88 106 LEU A O 1
ATOM 834 N N . GLU A 1 107 ? 23.444 -6.486 -12.971 1.00 90.00 107 GLU A N 1
ATOM 835 C CA . GLU A 1 107 ? 24.710 -5.837 -13.320 1.00 90.00 107 GLU A CA 1
ATOM 836 C C . GLU A 1 107 ? 25.201 -4.873 -12.231 1.00 90.00 107 GLU A C 1
ATOM 838 O O . GLU A 1 107 ? 26.404 -4.652 -12.113 1.00 90.00 107 GLU A O 1
ATOM 843 N N . ALA A 1 108 ? 24.295 -4.315 -11.423 1.00 85.56 108 ALA A N 1
ATOM 844 C CA . ALA A 1 108 ? 24.624 -3.395 -10.340 1.00 85.56 108 ALA A CA 1
ATOM 845 C C . ALA A 1 108 ? 24.043 -3.868 -9.001 1.00 85.56 108 ALA A C 1
ATOM 847 O O . ALA A 1 108 ? 22.887 -4.277 -8.901 1.00 85.56 108 ALA A O 1
ATOM 848 N N . GLN A 1 109 ? 24.855 -3.785 -7.947 1.00 83.81 109 GLN A N 1
ATOM 849 C CA . GLN A 1 109 ? 24.458 -4.185 -6.598 1.00 83.81 109 GLN A CA 1
ATOM 850 C C . GLN A 1 109 ? 23.776 -3.036 -5.845 1.00 83.81 109 GLN A C 1
ATOM 852 O O . GLN A 1 109 ? 24.084 -1.866 -6.060 1.00 83.81 109 GLN A O 1
ATOM 857 N N . ARG A 1 110 ? 22.883 -3.386 -4.907 1.00 82.50 110 ARG A N 1
ATOM 858 C CA . ARG A 1 110 ? 22.225 -2.465 -3.955 1.00 82.50 110 ARG A CA 1
ATOM 859 C C . ARG A 1 110 ? 21.375 -1.344 -4.574 1.00 82.50 110 ARG A C 1
ATOM 861 O O . ARG A 1 110 ? 21.082 -0.370 -3.888 1.00 82.50 110 ARG A O 1
ATOM 868 N N . LEU A 1 111 ? 20.898 -1.503 -5.810 1.00 86.19 111 LEU A N 1
ATOM 869 C CA . LEU A 1 111 ? 19.977 -0.548 -6.451 1.00 86.19 111 LEU A CA 1
ATOM 870 C C . LEU A 1 111 ? 18.701 -0.285 -5.625 1.00 86.19 111 LEU A C 1
ATOM 872 O O . LEU A 1 111 ? 18.198 0.832 -5.601 1.00 86.19 111 LEU A O 1
ATOM 876 N N . CYS A 1 112 ? 18.219 -1.308 -4.914 1.00 85.56 112 CYS A N 1
ATOM 877 C CA . CYS A 1 112 ? 17.019 -1.264 -4.074 1.00 85.56 112 CYS A CA 1
ATOM 878 C C . CYS A 1 112 ? 17.317 -1.348 -2.570 1.00 85.56 112 CYS A C 1
ATOM 880 O O . CYS A 1 112 ? 16.431 -1.645 -1.766 1.00 85.56 112 CYS A O 1
ATOM 882 N N . GLY A 1 113 ? 18.571 -1.108 -2.170 1.00 84.06 113 GLY A N 1
ATOM 883 C CA . GLY A 1 113 ? 19.005 -1.294 -0.788 1.00 84.06 113 GLY A CA 1
ATOM 884 C C . GLY A 1 113 ? 18.838 -2.749 -0.344 1.00 84.06 113 GLY A C 1
ATOM 885 O O . GLY A 1 113 ? 19.501 -3.633 -0.884 1.00 84.06 113 GLY A O 1
ATOM 886 N N . GLN A 1 114 ? 17.963 -2.973 0.639 1.00 82.12 114 GLN A N 1
ATOM 887 C CA . GLN A 1 114 ? 17.642 -4.300 1.181 1.00 82.12 114 GLN A CA 1
ATOM 888 C C . GLN A 1 114 ? 16.467 -4.998 0.478 1.00 82.12 114 GLN A C 1
ATOM 890 O O . GLN A 1 114 ? 16.189 -6.158 0.768 1.00 82.12 114 GLN A O 1
ATOM 895 N N . TYR A 1 115 ? 15.765 -4.300 -0.417 1.00 85.88 115 TYR A N 1
ATOM 896 C CA . TYR A 1 115 ? 14.546 -4.795 -1.051 1.00 85.88 115 TYR A CA 1
ATOM 897 C C . TYR A 1 115 ? 14.805 -5.390 -2.436 1.00 85.88 115 TYR A C 1
ATOM 899 O O . TYR A 1 115 ? 15.840 -5.148 -3.064 1.00 85.88 115 TYR A O 1
ATOM 907 N N . SER A 1 116 ? 13.842 -6.171 -2.920 1.00 89.19 116 SER A N 1
ATOM 908 C CA . SER A 1 116 ? 13.940 -6.878 -4.196 1.00 89.19 116 SER A CA 1
ATOM 909 C C . SER A 1 116 ? 13.966 -5.907 -5.379 1.00 89.19 116 SER A C 1
ATOM 911 O O . SER A 1 116 ? 13.149 -4.992 -5.477 1.00 89.19 116 SER A O 1
ATOM 913 N N . CYS A 1 117 ? 14.902 -6.131 -6.303 1.00 90.94 117 CYS A N 1
ATOM 914 C CA . CYS A 1 117 ? 15.038 -5.369 -7.542 1.00 90.94 117 CYS A CA 1
ATOM 915 C C . CYS A 1 117 ? 14.477 -6.168 -8.715 1.00 90.94 117 CYS A C 1
ATOM 917 O O . CYS A 1 117 ? 14.852 -7.326 -8.913 1.00 90.94 117 CYS A O 1
ATOM 919 N N . TYR A 1 118 ? 13.646 -5.527 -9.535 1.00 92.88 118 TYR A N 1
ATOM 920 C CA . TYR A 1 118 ? 13.097 -6.128 -10.745 1.00 92.88 118 TYR A CA 1
ATOM 921 C C . TYR A 1 118 ? 13.347 -5.250 -11.963 1.00 92.88 118 TYR A C 1
ATOM 923 O O . TYR A 1 118 ? 13.200 -4.029 -11.913 1.00 92.88 118 TYR A O 1
ATOM 931 N N . ARG A 1 119 ? 13.680 -5.886 -13.091 1.00 93.25 119 ARG A N 1
ATOM 932 C CA . ARG A 1 119 ? 13.773 -5.204 -14.384 1.00 93.25 119 ARG A CA 1
ATOM 933 C C . ARG A 1 119 ? 12.423 -4.581 -14.734 1.00 93.25 119 ARG A C 1
ATOM 935 O O . ARG A 1 119 ? 11.396 -5.256 -14.705 1.00 93.25 119 ARG A O 1
ATOM 942 N N . ASP A 1 120 ? 12.456 -3.319 -15.139 1.00 93.56 120 ASP A N 1
ATOM 943 C CA . ASP A 1 120 ? 11.278 -2.564 -15.539 1.00 93.56 120 ASP A CA 1
ATOM 944 C C . ASP A 1 120 ? 11.542 -1.796 -16.839 1.00 93.56 120 ASP A C 1
ATOM 946 O O . ASP A 1 120 ? 12.117 -0.706 -16.813 1.00 93.56 120 ASP A O 1
ATOM 950 N N . PRO A 1 121 ? 11.119 -2.341 -17.992 1.00 94.00 121 PRO A N 1
ATOM 951 C CA . PRO A 1 121 ? 11.285 -1.683 -19.287 1.00 94.00 121 PRO A CA 1
ATOM 952 C C . PRO A 1 121 ? 10.472 -0.399 -19.442 1.00 94.00 121 PRO A C 1
ATOM 954 O O . PRO A 1 121 ? 10.780 0.396 -20.326 1.00 94.00 121 PRO A O 1
ATOM 957 N N . THR A 1 122 ? 9.436 -0.207 -18.621 1.00 92.31 122 THR A N 1
ATOM 958 C CA . THR A 1 122 ? 8.569 0.978 -18.679 1.00 92.31 122 THR A CA 1
ATOM 959 C C . THR A 1 122 ? 9.212 2.178 -17.989 1.00 92.31 122 THR A C 1
ATOM 961 O O . THR A 1 122 ? 8.964 3.326 -18.360 1.00 92.31 122 THR A O 1
ATOM 964 N N . ASN A 1 123 ? 10.116 1.929 -17.036 1.00 91.19 123 ASN A N 1
ATOM 965 C CA . ASN A 1 123 ? 10.914 2.966 -16.405 1.00 91.19 123 ASN A CA 1
ATOM 966 C C . ASN A 1 123 ? 12.101 3.354 -17.301 1.00 91.19 123 ASN A C 1
ATOM 968 O O . ASN A 1 123 ? 13.215 2.869 -17.121 1.00 91.19 123 ASN A O 1
ATOM 972 N N . LEU A 1 124 ? 11.881 4.263 -18.253 1.00 91.94 124 LEU A N 1
ATOM 973 C CA . LEU A 1 124 ? 12.909 4.680 -19.220 1.00 91.94 124 LEU A CA 1
ATOM 974 C C . LEU A 1 124 ? 14.158 5.314 -18.580 1.00 91.94 124 LEU A C 1
ATOM 976 O O . LEU A 1 124 ? 15.210 5.348 -19.210 1.00 91.94 124 LEU A O 1
ATOM 980 N N . LYS A 1 125 ? 14.060 5.810 -17.339 1.00 92.62 125 LYS A N 1
ATOM 981 C CA . LYS A 1 125 ? 15.167 6.488 -16.644 1.00 92.62 125 LYS A CA 1
ATOM 982 C C . LYS A 1 125 ? 16.078 5.535 -15.884 1.00 92.62 125 LYS A C 1
ATOM 984 O O . LYS A 1 125 ? 17.277 5.781 -15.827 1.00 92.62 125 LYS A O 1
ATOM 989 N N . LEU A 1 126 ? 15.522 4.483 -15.282 1.00 92.38 126 LEU A N 1
ATOM 990 C CA . LEU A 1 126 ? 16.284 3.538 -14.457 1.00 92.38 126 LEU A CA 1
ATOM 991 C C . LEU A 1 126 ? 16.352 2.135 -15.055 1.00 92.38 126 LEU A C 1
ATOM 993 O O . LEU A 1 126 ? 17.324 1.425 -14.826 1.00 92.38 126 LEU A O 1
ATOM 997 N N . GLY A 1 127 ? 15.343 1.718 -15.817 1.00 92.94 127 GLY A N 1
ATOM 998 C CA . GLY A 1 127 ? 15.221 0.368 -16.372 1.00 92.94 127 GLY A CA 1
ATOM 999 C C . GLY A 1 127 ? 14.918 -0.725 -15.341 1.00 92.94 127 GLY A C 1
ATOM 1000 O O . GLY A 1 127 ? 14.938 -1.915 -15.670 1.00 92.94 127 GLY A O 1
ATOM 1001 N N . TYR A 1 128 ? 14.666 -0.339 -14.092 1.00 92.44 128 TYR A N 1
ATOM 1002 C CA . TYR A 1 128 ? 14.300 -1.214 -12.988 1.00 92.44 128 TYR A CA 1
ATOM 1003 C C . TYR A 1 128 ? 13.326 -0.508 -12.042 1.00 92.44 128 TYR A C 1
ATOM 1005 O O . TYR A 1 128 ? 13.157 0.716 -12.081 1.00 92.44 128 TYR A O 1
ATOM 1013 N N . ARG A 1 129 ? 12.694 -1.300 -11.181 1.00 91.75 129 ARG A N 1
ATOM 1014 C CA . ARG A 1 129 ? 11.927 -0.836 -10.027 1.00 91.75 129 ARG A CA 1
ATOM 1015 C C . ARG A 1 129 ? 12.281 -1.672 -8.805 1.00 91.75 129 ARG A C 1
ATOM 1017 O O . ARG A 1 129 ? 12.723 -2.815 -8.933 1.00 91.75 129 ARG A O 1
ATOM 1024 N N . CYS A 1 130 ? 12.047 -1.098 -7.637 1.00 90.88 130 CYS A N 1
ATOM 1025 C CA . CYS A 1 130 ? 12.143 -1.811 -6.377 1.00 90.88 130 CYS A CA 1
ATOM 1026 C C . CYS A 1 130 ? 10.752 -2.242 -5.943 1.00 90.88 130 CYS A C 1
ATOM 1028 O O . CYS A 1 130 ? 9.791 -1.484 -6.079 1.00 90.88 130 CYS A O 1
ATOM 1030 N N . ASP A 1 131 ? 10.658 -3.470 -5.460 1.00 89.06 131 ASP A N 1
ATOM 1031 C CA . ASP A 1 131 ? 9.431 -3.999 -4.889 1.00 89.06 131 ASP A CA 1
ATOM 1032 C C . ASP A 1 131 ? 9.421 -3.687 -3.398 1.00 89.06 131 ASP A C 1
ATOM 1034 O O . ASP A 1 131 ? 10.212 -4.234 -2.623 1.00 89.06 131 ASP A O 1
ATOM 1038 N N . CYS A 1 132 ? 8.585 -2.723 -3.026 1.00 87.62 132 CYS A N 1
ATOM 1039 C CA . CYS A 1 132 ? 8.466 -2.287 -1.648 1.00 87.62 132 CYS A CA 1
ATOM 1040 C C . CYS A 1 132 ? 7.499 -3.209 -0.900 1.00 87.62 132 CYS A C 1
ATOM 1042 O O . CYS A 1 132 ? 6.414 -3.495 -1.412 1.00 87.62 132 CYS A O 1
ATOM 1044 N N . PRO A 1 133 ? 7.859 -3.674 0.308 1.00 85.62 133 PRO A N 1
ATOM 1045 C CA . PRO A 1 133 ? 6.955 -4.486 1.107 1.00 85.62 133 PRO A CA 1
ATOM 1046 C C . PRO A 1 133 ? 5.720 -3.681 1.532 1.00 85.62 133 PRO A C 1
ATOM 1048 O O . PRO A 1 133 ? 5.685 -2.453 1.439 1.00 85.62 133 PRO A O 1
ATOM 1051 N N . LYS A 1 134 ? 4.697 -4.385 2.028 1.00 84.06 134 LYS A N 1
ATOM 1052 C CA . LYS A 1 134 ? 3.478 -3.758 2.560 1.00 84.06 134 LYS A CA 1
ATOM 1053 C C . LYS A 1 134 ? 3.835 -2.703 3.617 1.00 84.06 134 LYS A C 1
ATOM 1055 O O . LYS A 1 134 ? 4.722 -2.930 4.432 1.00 84.06 134 LYS A O 1
ATOM 1060 N N . GLY A 1 135 ? 3.158 -1.555 3.568 1.00 83.00 135 GLY A N 1
ATOM 1061 C CA . GLY A 1 135 ? 3.465 -0.396 4.416 1.00 83.00 135 GLY A CA 1
ATOM 1062 C C . GLY A 1 135 ? 4.597 0.495 3.889 1.00 83.00 135 GLY A C 1
ATOM 1063 O O . GLY A 1 135 ? 4.870 1.532 4.473 1.00 83.00 135 GLY A O 1
ATOM 1064 N N . TYR A 1 136 ? 5.237 0.155 2.763 1.00 87.00 136 TYR A N 1
ATOM 1065 C CA . TYR A 1 136 ? 6.256 0.999 2.137 1.00 87.00 136 TYR A CA 1
ATOM 1066 C C . TYR A 1 136 ? 5.896 1.370 0.699 1.00 87.00 136 TYR A C 1
ATOM 1068 O O . TYR A 1 136 ? 5.265 0.600 -0.025 1.00 87.00 136 TYR A O 1
ATOM 1076 N N . LYS A 1 137 ? 6.371 2.534 0.247 1.00 87.81 137 LYS A N 1
ATOM 1077 C CA . LYS A 1 137 ? 6.305 2.956 -1.160 1.00 87.81 137 LYS A CA 1
ATOM 1078 C C . LYS A 1 137 ? 7.633 3.501 -1.650 1.00 87.81 137 LYS A C 1
ATOM 1080 O O . LYS A 1 137 ? 8.423 4.030 -0.872 1.00 87.81 137 LYS A O 1
ATOM 1085 N N . ALA A 1 138 ? 7.853 3.410 -2.956 1.00 88.38 138 ALA A N 1
ATOM 1086 C CA . ALA A 1 138 ? 8.954 4.106 -3.603 1.00 88.38 138 ALA A CA 1
ATOM 1087 C C . ALA A 1 138 ? 8.761 5.626 -3.484 1.00 88.38 138 ALA A C 1
ATOM 1089 O O . ALA A 1 138 ? 7.649 6.122 -3.678 1.00 88.38 138 ALA A O 1
ATOM 1090 N N . ILE A 1 139 ? 9.841 6.368 -3.222 1.00 86.56 139 ILE A N 1
ATOM 1091 C CA . ILE A 1 139 ? 9.811 7.842 -3.200 1.00 86.56 139 ILE A CA 1
ATOM 1092 C C . ILE A 1 139 ? 9.330 8.380 -4.552 1.00 86.56 139 ILE A C 1
ATOM 1094 O O . ILE A 1 139 ? 8.501 9.288 -4.611 1.00 86.56 139 ILE A O 1
ATOM 1098 N N . SER A 1 140 ? 9.856 7.828 -5.647 1.00 86.00 140 SER A N 1
ATOM 1099 C CA . SER A 1 140 ? 9.411 8.141 -7.003 1.00 86.00 140 SER A CA 1
ATOM 1100 C C . SER A 1 140 ? 9.891 7.101 -8.017 1.00 86.00 140 SER A C 1
ATOM 1102 O O . SER A 1 140 ? 10.677 6.206 -7.714 1.00 86.00 140 SER A O 1
ATOM 1104 N N . THR A 1 141 ? 9.482 7.259 -9.275 1.00 82.69 141 THR A N 1
ATOM 1105 C CA . THR A 1 141 ? 9.990 6.450 -10.396 1.00 82.69 141 THR A CA 1
ATOM 1106 C C . THR A 1 141 ? 11.482 6.655 -10.668 1.00 82.69 141 THR A C 1
ATOM 1108 O O . THR A 1 141 ? 12.112 5.800 -11.284 1.00 82.69 141 THR A O 1
ATOM 1111 N N . THR A 1 142 ? 12.069 7.764 -10.210 1.00 85.50 142 THR A N 1
ATOM 1112 C CA . THR A 1 142 ? 13.506 8.059 -10.347 1.00 85.50 142 THR A CA 1
ATOM 1113 C C . THR A 1 142 ? 14.297 7.816 -9.072 1.00 85.50 142 THR A C 1
ATOM 1115 O O . THR A 1 142 ? 15.523 7.792 -9.122 1.00 85.50 142 THR A O 1
ATOM 1118 N N . ASN A 1 143 ? 13.616 7.652 -7.940 1.00 85.81 143 ASN A N 1
ATOM 1119 C CA . ASN A 1 143 ? 14.211 7.258 -6.675 1.00 85.81 143 ASN A CA 1
ATOM 1120 C C . ASN A 1 143 ? 13.383 6.108 -6.077 1.00 85.81 143 ASN A C 1
ATOM 1122 O O . ASN A 1 143 ? 12.437 6.358 -5.326 1.00 85.81 143 ASN A O 1
ATOM 1126 N N . PRO A 1 144 ? 13.707 4.848 -6.414 1.00 83.12 144 PRO A N 1
ATOM 1127 C CA . PRO A 1 144 ? 12.894 3.702 -6.045 1.00 83.12 144 PRO A CA 1
ATOM 1128 C C . PRO A 1 144 ? 13.177 3.213 -4.614 1.00 83.12 144 PRO A C 1
ATOM 1130 O O . PRO A 1 144 ? 12.807 2.097 -4.261 1.00 83.12 144 PRO A O 1
ATOM 1133 N N . GLN A 1 145 ? 13.830 4.025 -3.774 1.00 84.19 145 GLN A N 1
ATOM 1134 C CA . GLN A 1 145 ? 13.998 3.716 -2.357 1.00 84.19 145 GLN A CA 1
ATOM 1135 C C . GLN A 1 145 ? 12.636 3.611 -1.670 1.00 84.19 145 GLN A C 1
ATOM 1137 O O . GLN A 1 145 ? 11.795 4.501 -1.799 1.00 84.19 145 GLN A O 1
ATOM 1142 N N . CYS A 1 146 ? 12.442 2.523 -0.930 1.00 87.25 146 CYS A N 1
ATOM 1143 C CA . CYS A 1 146 ? 11.213 2.267 -0.198 1.00 87.25 146 CYS A CA 1
ATOM 1144 C C . CYS A 1 146 ? 11.221 3.017 1.136 1.00 87.25 146 CYS A C 1
ATOM 1146 O O . CYS A 1 146 ? 12.108 2.806 1.965 1.00 87.25 146 CYS A O 1
ATOM 1148 N N . ILE A 1 147 ? 10.219 3.868 1.336 1.00 87.25 147 ILE A N 1
ATOM 1149 C CA . ILE A 1 147 ? 9.989 4.642 2.559 1.00 87.25 147 ILE A CA 1
ATOM 1150 C C . ILE A 1 147 ? 8.680 4.216 3.213 1.00 87.25 147 ILE A C 1
ATOM 1152 O O . ILE A 1 147 ? 7.768 3.774 2.512 1.00 87.25 147 ILE A O 1
ATOM 1156 N N . ASN A 1 148 ? 8.611 4.333 4.541 1.00 88.62 148 ASN A N 1
ATOM 1157 C CA . ASN A 1 148 ? 7.391 4.043 5.285 1.00 88.62 148 ASN A CA 1
ATOM 1158 C C . ASN A 1 148 ? 6.255 4.955 4.796 1.00 88.62 148 ASN A C 1
ATOM 1160 O O . ASN A 1 148 ? 6.456 6.159 4.595 1.00 88.62 148 ASN A O 1
ATOM 1164 N N . ILE A 1 149 ? 5.090 4.367 4.565 1.00 90.00 149 ILE A N 1
ATOM 1165 C CA . ILE A 1 149 ? 3.861 5.078 4.248 1.00 90.00 149 ILE A CA 1
ATOM 1166 C C . ILE A 1 149 ? 3.228 5.506 5.563 1.00 90.00 149 ILE A C 1
ATOM 1168 O O . ILE A 1 149 ? 3.078 4.690 6.451 1.00 90.00 149 ILE A O 1
ATOM 1172 N N . ASN A 1 150 ? 2.777 6.756 5.653 1.00 89.50 150 ASN A N 1
ATOM 1173 C CA . ASN A 1 150 ? 1.884 7.136 6.738 1.00 89.50 150 ASN A CA 1
ATOM 1174 C C . ASN A 1 150 ? 0.457 6.738 6.358 1.00 89.50 150 ASN A C 1
ATOM 1176 O O . ASN A 1 150 ? -0.247 7.507 5.686 1.00 89.50 150 ASN A O 1
ATOM 1180 N N . GLU A 1 151 ? 0.025 5.537 6.749 1.00 88.69 151 GLU A N 1
ATOM 1181 C CA . GLU A 1 151 ? -1.294 5.050 6.344 1.00 88.69 151 GLU A CA 1
ATOM 1182 C C . GLU A 1 151 ? -2.405 5.969 6.865 1.00 88.69 151 GLU A C 1
ATOM 1184 O O . GLU A 1 151 ? -3.355 6.247 6.134 1.00 88.69 151 GLU A O 1
ATOM 1189 N N . CYS A 1 152 ? -2.247 6.526 8.071 1.00 88.12 152 CYS A N 1
ATOM 1190 C CA . CYS A 1 152 ? -3.227 7.421 8.689 1.00 88.12 152 CYS A CA 1
ATOM 1191 C C . CYS A 1 152 ? -3.555 8.667 7.845 1.00 88.12 152 CYS A C 1
ATOM 1193 O O . CYS A 1 152 ? -4.647 9.217 7.987 1.00 88.12 152 CYS A O 1
ATOM 1195 N N . ILE A 1 153 ? -2.635 9.115 6.983 1.00 86.62 153 ILE A N 1
ATOM 1196 C CA . ILE A 1 153 ? -2.837 10.247 6.066 1.00 86.62 153 ILE A CA 1
ATOM 1197 C C . ILE A 1 153 ? -3.210 9.764 4.661 1.00 86.62 153 ILE A C 1
ATOM 1199 O O . ILE A 1 153 ? -4.033 10.379 3.985 1.00 86.62 153 ILE A O 1
ATOM 1203 N N . GLU A 1 154 ? -2.609 8.673 4.194 1.00 82.19 154 GLU A N 1
ATOM 1204 C CA . GLU A 1 154 ? -2.775 8.229 2.807 1.00 82.19 154 GLU A CA 1
ATOM 1205 C C . GLU A 1 154 ? -4.180 7.675 2.528 1.00 82.19 154 GLU A C 1
ATOM 1207 O O . GLU A 1 154 ? -4.703 7.859 1.430 1.00 82.19 154 GLU A O 1
ATOM 1212 N N . TYR A 1 155 ? -4.830 7.083 3.537 1.00 76.44 155 TYR A N 1
ATOM 1213 C CA . TYR A 1 155 ? -6.161 6.477 3.406 1.00 76.44 155 TYR A CA 1
ATOM 1214 C C . TYR A 1 155 ? -7.241 7.189 4.236 1.00 76.44 155 TYR A C 1
ATOM 1216 O O . TYR A 1 155 ? -8.166 6.548 4.736 1.00 76.44 155 TYR A O 1
ATOM 1224 N N . ILE A 1 156 ? -7.155 8.519 4.375 1.00 66.94 156 ILE A N 1
ATOM 1225 C CA . ILE A 1 156 ? -8.134 9.338 5.127 1.00 66.94 156 ILE A CA 1
ATOM 1226 C C . ILE A 1 156 ? -9.592 9.040 4.718 1.00 66.94 156 ILE A C 1
ATOM 1228 O O . ILE A 1 156 ? -10.485 9.085 5.561 1.00 66.94 156 ILE A O 1
ATOM 1232 N N . ASN A 1 157 ? -9.835 8.690 3.451 1.00 62.03 157 ASN A N 1
ATOM 1233 C CA . ASN A 1 157 ? -11.181 8.439 2.928 1.00 62.03 157 ASN A CA 1
ATOM 1234 C C . ASN A 1 157 ? -11.754 7.049 3.277 1.00 62.03 157 ASN A C 1
ATOM 1236 O O . ASN A 1 157 ? -12.962 6.867 3.157 1.00 62.03 157 ASN A O 1
ATOM 1240 N N . ASP A 1 158 ? -10.929 6.096 3.729 1.00 63.16 158 ASP A N 1
ATOM 1241 C CA . ASP A 1 158 ? -11.323 4.694 3.966 1.00 63.16 158 ASP A CA 1
ATOM 1242 C C . ASP A 1 158 ? -11.478 4.336 5.461 1.00 63.16 158 ASP A C 1
ATOM 1244 O O . ASP A 1 158 ? -11.489 3.150 5.809 1.00 63.16 158 ASP A O 1
ATOM 1248 N N . GLU A 1 159 ? -11.571 5.344 6.347 1.00 73.25 159 GLU A N 1
ATOM 1249 C CA . GLU A 1 159 ? -11.639 5.223 7.818 1.00 73.25 159 GLU A CA 1
ATOM 1250 C C . GLU A 1 159 ? -10.801 4.042 8.345 1.00 73.25 159 GLU A C 1
ATOM 1252 O O . GLU A 1 159 ? -11.319 3.006 8.774 1.00 73.25 159 GLU A O 1
ATOM 1257 N N . ILE A 1 160 ? -9.467 4.161 8.284 1.00 88.06 160 ILE A N 1
ATOM 1258 C CA . ILE A 1 160 ? -8.549 3.117 8.780 1.00 88.06 160 ILE A CA 1
ATOM 1259 C C . ILE A 1 160 ? -8.931 2.661 10.189 1.00 88.06 160 ILE A C 1
ATOM 1261 O O . ILE A 1 160 ? -9.053 1.463 10.434 1.00 88.06 160 ILE A O 1
ATOM 1265 N N . CYS A 1 161 ? -9.169 3.603 11.096 1.00 89.25 161 CYS A N 1
ATOM 1266 C CA . CYS A 1 161 ? -9.670 3.309 12.429 1.00 89.25 161 CYS A CA 1
ATOM 1267 C C . CYS A 1 161 ? -11.159 3.640 12.493 1.00 89.25 161 CYS A C 1
ATOM 1269 O O . CYS A 1 161 ? -11.555 4.803 12.477 1.00 89.25 161 CYS A O 1
ATOM 1271 N N . LEU A 1 162 ? -11.981 2.600 12.576 1.00 89.94 162 LEU A N 1
ATOM 1272 C CA . LEU A 1 162 ? -13.433 2.702 12.585 1.00 89.94 162 LEU A CA 1
ATOM 1273 C C . LEU A 1 162 ? -13.944 3.183 13.948 1.00 89.94 162 LEU A C 1
ATOM 1275 O O . LEU A 1 162 ? -13.240 3.146 14.961 1.00 89.94 162 LEU A O 1
ATOM 1279 N N . ASN A 1 163 ? -15.214 3.592 13.989 1.00 89.25 163 ASN A N 1
ATOM 1280 C CA . ASN A 1 163 ? -15.946 3.892 15.226 1.00 89.25 163 ASN A CA 1
ATOM 1281 C C . ASN A 1 163 ? -15.285 4.977 16.106 1.00 89.25 163 ASN A C 1
ATOM 1283 O O . ASN A 1 163 ? -15.358 4.924 17.338 1.00 89.25 163 ASN A O 1
ATOM 1287 N N . GLY A 1 164 ? -14.643 5.968 15.476 1.00 84.81 164 GLY A N 1
ATOM 1288 C CA . GLY A 1 164 ? -13.945 7.052 16.176 1.00 84.81 164 GLY A CA 1
ATOM 1289 C C . GLY A 1 164 ? -12.644 6.604 16.847 1.00 84.81 164 GLY A C 1
ATOM 1290 O O . GLY A 1 164 ? -12.268 7.142 17.894 1.00 84.81 164 GLY A O 1
ATOM 1291 N N . GLY A 1 165 ? -11.993 5.576 16.297 1.00 89.88 165 GLY A N 1
ATOM 1292 C CA . GLY A 1 165 ? -10.641 5.190 16.680 1.00 89.88 165 GLY A CA 1
ATOM 1293 C C . GLY A 1 165 ? -9.607 6.218 16.213 1.00 89.88 165 GLY A C 1
ATOM 1294 O O . GLY A 1 165 ? -9.751 6.827 15.156 1.00 89.88 165 GLY A O 1
ATOM 1295 N N . ILE A 1 166 ? -8.553 6.409 17.004 1.00 90.75 166 ILE A N 1
ATOM 1296 C CA . ILE A 1 166 ? -7.444 7.312 16.667 1.00 90.75 166 ILE A CA 1
ATOM 1297 C C . ILE A 1 166 ? -6.348 6.494 15.984 1.00 90.75 166 ILE A C 1
ATOM 1299 O O . ILE A 1 166 ? -5.869 5.515 16.557 1.00 90.75 166 ILE A O 1
ATOM 1303 N N . CYS A 1 167 ? -5.955 6.899 14.777 1.00 91.19 167 CYS A N 1
ATOM 1304 C CA . CYS A 1 167 ? -4.879 6.261 14.023 1.00 91.19 167 CYS A CA 1
ATOM 1305 C C . CYS A 1 167 ? -3.513 6.793 14.458 1.00 91.19 167 CYS A C 1
ATOM 1307 O O . CYS A 1 167 ? -3.322 8.005 14.578 1.00 91.19 167 CYS A O 1
ATOM 1309 N N . ILE A 1 168 ? -2.568 5.883 14.681 1.00 90.88 168 ILE A N 1
ATOM 1310 C CA . ILE A 1 168 ? -1.167 6.190 14.957 1.00 90.88 168 ILE A CA 1
ATOM 1311 C C . ILE A 1 168 ? -0.310 5.470 13.925 1.00 90.88 168 ILE A C 1
ATOM 1313 O O . ILE A 1 168 ? -0.350 4.244 13.833 1.00 90.88 168 ILE A O 1
ATOM 1317 N N . ASP A 1 169 ? 0.483 6.253 13.205 1.00 89.81 169 ASP A N 1
ATOM 1318 C CA . ASP A 1 169 ? 1.492 5.775 12.268 1.00 89.81 169 ASP A CA 1
ATOM 1319 C C . ASP A 1 169 ? 2.641 5.083 13.018 1.00 89.81 169 ASP A C 1
ATOM 1321 O O . ASP A 1 169 ? 3.102 5.544 14.074 1.00 89.81 169 ASP A O 1
ATOM 1325 N N . LYS A 1 170 ? 3.066 3.938 12.504 1.00 88.19 170 LYS A N 1
ATOM 1326 C CA . LYS A 1 170 ? 4.068 3.041 13.076 1.00 88.19 170 LYS A CA 1
ATOM 1327 C C . LYS A 1 170 ? 4.971 2.526 11.966 1.00 88.19 170 LYS A C 1
ATOM 1329 O O . LYS A 1 170 ? 4.621 2.485 10.798 1.00 88.19 170 LYS A O 1
ATOM 1334 N N . GLU A 1 171 ? 6.167 2.097 12.338 1.00 83.44 171 GLU A N 1
ATOM 1335 C CA . GLU A 1 171 ? 7.002 1.380 11.384 1.00 83.44 171 GLU A CA 1
ATOM 1336 C C . GLU A 1 171 ? 6.440 -0.036 11.174 1.00 83.44 171 GLU A C 1
ATOM 1338 O O . GLU A 1 171 ? 6.149 -0.723 12.164 1.00 83.44 171 GLU A O 1
ATOM 1343 N N . PRO A 1 172 ? 6.268 -0.482 9.915 1.00 81.31 172 PRO A N 1
ATOM 1344 C CA . PRO A 1 172 ? 5.864 -1.843 9.611 1.00 81.31 172 PRO A CA 1
ATOM 1345 C C . PRO A 1 172 ? 6.879 -2.825 10.189 1.00 81.31 172 PRO A C 1
ATOM 1347 O O . PRO A 1 172 ? 8.090 -2.650 10.044 1.00 81.31 172 PRO A O 1
ATOM 1350 N N . TYR A 1 173 ? 6.391 -3.886 10.821 1.00 73.62 173 TYR A N 1
ATOM 1351 C CA . TYR A 1 173 ? 7.238 -4.946 11.349 1.00 73.62 173 TYR A CA 1
ATOM 1352 C C . TYR A 1 173 ? 6.928 -6.268 10.652 1.00 73.62 173 TYR A C 1
ATOM 1354 O O . TYR A 1 173 ? 5.788 -6.574 10.283 1.00 73.62 173 TYR A O 1
ATOM 1362 N N . SER A 1 174 ? 7.984 -7.050 10.459 1.00 67.38 174 SER A N 1
ATOM 1363 C CA . SER A 1 174 ? 7.933 -8.406 9.930 1.00 67.38 174 SER A CA 1
ATOM 1364 C C . SER A 1 174 ? 7.619 -9.391 11.051 1.00 67.38 174 SER A C 1
ATOM 1366 O O . SER A 1 174 ? 8.399 -9.506 12.001 1.00 67.38 174 SER A O 1
ATOM 1368 N N . ILE A 1 175 ? 6.509 -10.117 10.932 1.00 65.75 175 ILE A N 1
ATOM 1369 C CA . ILE A 1 175 ? 6.197 -11.256 11.800 1.00 65.75 175 ILE A CA 1
ATOM 1370 C C . ILE A 1 175 ? 6.757 -12.508 11.129 1.00 65.75 175 ILE A C 1
ATOM 1372 O O . ILE A 1 175 ? 6.535 -12.727 9.940 1.00 65.75 175 ILE A O 1
ATOM 1376 N N . ILE A 1 176 ? 7.501 -13.314 11.887 1.00 64.81 176 ILE A N 1
ATOM 1377 C CA . ILE A 1 176 ? 7.948 -14.639 11.453 1.00 64.81 176 ILE A CA 1
ATOM 1378 C C . ILE A 1 176 ? 6.978 -15.643 12.075 1.00 64.81 176 ILE A C 1
ATOM 1380 O O . ILE A 1 176 ? 7.143 -16.032 13.231 1.00 64.81 176 ILE A O 1
ATOM 1384 N N . GLU A 1 177 ? 5.950 -16.036 11.330 1.00 65.25 177 GLU A N 1
ATOM 1385 C CA . GLU A 1 177 ? 5.057 -17.133 11.712 1.00 65.25 177 GLU A CA 1
ATOM 1386 C C . GLU A 1 177 ? 5.199 -18.258 10.684 1.00 65.25 177 GLU A C 1
ATOM 1388 O O . GLU A 1 177 ? 5.043 -18.039 9.487 1.00 65.25 177 GLU A O 1
ATOM 1393 N N . HIS A 1 178 ? 5.505 -19.475 11.147 1.00 68.69 178 HIS A N 1
ATOM 1394 C CA . HIS A 1 178 ? 5.589 -20.679 10.303 1.00 68.69 178 HIS A CA 1
ATOM 1395 C C . HIS A 1 178 ? 6.497 -20.533 9.058 1.00 68.69 178 HIS A C 1
ATOM 1397 O O . HIS A 1 178 ? 6.110 -20.941 7.967 1.00 68.69 178 HIS A O 1
ATOM 1403 N N . ASP A 1 179 ? 7.688 -19.939 9.211 1.00 65.31 179 ASP A N 1
ATOM 1404 C CA . ASP A 1 179 ? 8.651 -19.665 8.122 1.00 65.31 179 ASP A CA 1
ATOM 1405 C C . ASP A 1 179 ? 8.141 -18.730 7.003 1.00 65.31 179 ASP A C 1
ATOM 1407 O O . ASP A 1 179 ? 8.801 -18.561 5.974 1.00 65.31 179 ASP A O 1
ATOM 1411 N N . VAL A 1 180 ? 7.004 -18.056 7.209 1.00 62.38 180 VAL A N 1
ATOM 1412 C CA . VAL A 1 180 ? 6.493 -17.007 6.320 1.00 62.38 180 VAL A CA 1
ATOM 1413 C C . VAL A 1 180 ? 6.726 -15.648 6.975 1.00 62.38 180 VAL A C 1
ATOM 1415 O O . VAL A 1 180 ? 6.291 -15.389 8.096 1.00 62.38 180 VAL A O 1
ATOM 1418 N N . ILE A 1 181 ? 7.438 -14.768 6.268 1.00 62.28 181 ILE A N 1
ATOM 1419 C CA . ILE A 1 181 ? 7.647 -13.379 6.684 1.00 62.28 181 ILE A CA 1
ATOM 1420 C C . ILE A 1 181 ? 6.450 -12.564 6.187 1.00 62.28 181 ILE A C 1
ATOM 1422 O O . ILE A 1 181 ? 6.440 -12.107 5.041 1.00 62.28 181 ILE A O 1
ATOM 1426 N N . GLU A 1 182 ? 5.435 -12.377 7.030 1.00 59.78 182 GLU A N 1
ATOM 1427 C CA . GLU A 1 182 ? 4.356 -11.432 6.737 1.00 59.78 182 GLU A CA 1
ATOM 1428 C C . GLU A 1 182 ? 4.712 -10.052 7.294 1.00 59.78 182 GLU A C 1
ATOM 1430 O O . GLU A 1 182 ? 4.809 -9.833 8.503 1.00 59.78 182 GLU A O 1
ATOM 1435 N N . VAL A 1 183 ? 4.929 -9.099 6.386 1.00 63.94 183 VAL A N 1
ATOM 1436 C CA . VAL A 1 183 ? 5.051 -7.682 6.739 1.00 63.94 183 VAL A CA 1
ATOM 1437 C C . VAL A 1 183 ? 3.643 -7.125 6.918 1.00 63.94 183 VAL A C 1
ATOM 1439 O O . VAL A 1 183 ? 2.829 -7.152 5.988 1.00 63.94 183 VAL A O 1
ATOM 1442 N N . THR A 1 184 ? 3.350 -6.666 8.131 1.00 69.25 184 THR A N 1
ATOM 1443 C CA . THR A 1 184 ? 2.052 -6.081 8.490 1.00 69.25 184 THR A CA 1
ATOM 1444 C C . THR A 1 184 ? 2.001 -4.594 8.143 1.00 69.25 184 THR A C 1
ATOM 1446 O O . THR A 1 184 ? 3.027 -3.981 7.872 1.00 69.25 184 THR A O 1
ATOM 1449 N N . TYR A 1 185 ? 0.802 -4.007 8.109 1.00 71.38 185 TYR A N 1
ATOM 1450 C CA . TYR A 1 185 ? 0.651 -2.559 7.947 1.00 71.38 185 TYR A CA 1
ATOM 1451 C C . TYR A 1 185 ? 1.302 -1.797 9.113 1.00 71.38 185 TYR A C 1
ATOM 1453 O O . TYR A 1 185 ? 1.235 -2.247 10.260 1.00 71.38 185 TYR A O 1
ATOM 1461 N N . GLY A 1 186 ? 1.879 -0.631 8.825 1.00 83.81 186 GLY A N 1
ATOM 1462 C CA . GLY A 1 186 ? 2.555 0.240 9.781 1.00 83.81 186 GLY A CA 1
ATOM 1463 C C . GLY A 1 186 ? 1.600 1.146 10.552 1.00 83.81 186 GLY A C 1
ATOM 1464 O O . GLY A 1 186 ? 1.866 2.322 10.717 1.00 83.81 186 GLY A O 1
ATOM 1465 N N . PHE A 1 187 ? 0.476 0.649 11.070 1.00 87.38 187 PHE A N 1
ATOM 1466 C CA . PHE A 1 187 ? -0.405 1.503 11.874 1.00 87.38 187 PHE A CA 1
ATOM 1467 C C . PHE A 1 187 ? -1.006 0.785 13.074 1.00 87.38 187 PHE A C 1
ATOM 1469 O O . PHE A 1 187 ? -1.148 -0.439 13.118 1.00 87.38 187 PHE A O 1
ATOM 1476 N N . GLN A 1 188 ? -1.403 1.584 14.060 1.00 89.44 188 GLN A N 1
ATOM 1477 C CA . GLN A 1 188 ? -2.121 1.132 15.240 1.00 89.44 188 GLN A CA 1
ATOM 1478 C C . GLN A 1 188 ? -3.343 2.015 15.484 1.00 89.44 188 GLN A C 1
ATOM 1480 O O . GLN A 1 188 ? -3.235 3.238 15.558 1.00 89.44 188 GLN A O 1
ATOM 1485 N N . CYS A 1 189 ? -4.500 1.386 15.681 1.00 91.38 189 CYS A N 1
ATOM 1486 C CA . CYS A 1 189 ? -5.708 2.082 16.103 1.00 91.38 189 CYS A CA 1
ATOM 1487 C C . CYS A 1 189 ? -5.866 2.040 17.625 1.00 91.38 189 CYS A C 1
ATOM 1489 O O . CYS A 1 189 ? -5.871 0.967 18.233 1.00 91.38 189 CYS A O 1
ATOM 1491 N N . ILE A 1 190 ? -6.050 3.207 18.244 1.00 91.56 190 ILE A N 1
ATOM 1492 C CA . ILE A 1 190 ? -6.528 3.314 19.626 1.00 91.56 190 ILE A CA 1
ATOM 1493 C C . ILE A 1 190 ? -8.049 3.393 19.595 1.00 91.56 190 ILE A C 1
ATOM 1495 O O . ILE A 1 190 ? -8.625 4.368 19.110 1.00 91.56 190 ILE A O 1
ATOM 1499 N N . CYS A 1 191 ? -8.698 2.365 20.132 1.00 90.00 191 CYS A N 1
ATOM 1500 C CA . CYS A 1 191 ? -10.146 2.253 20.099 1.00 90.00 191 CYS A CA 1
ATOM 1501 C C . CYS A 1 191 ? -10.828 3.018 21.229 1.00 90.00 191 CYS A C 1
ATOM 1503 O O . CYS A 1 191 ? -10.494 2.881 22.407 1.00 90.00 191 CYS A O 1
ATOM 1505 N N . SER A 1 192 ? -11.848 3.784 20.855 1.00 87.12 192 SER A N 1
ATOM 1506 C CA . SER A 1 192 ? -12.694 4.529 21.781 1.00 87.12 192 SER A CA 1
ATOM 1507 C C . SER A 1 192 ? -13.870 3.678 22.260 1.00 87.12 192 SER A C 1
ATOM 1509 O O . SER A 1 192 ? -14.255 2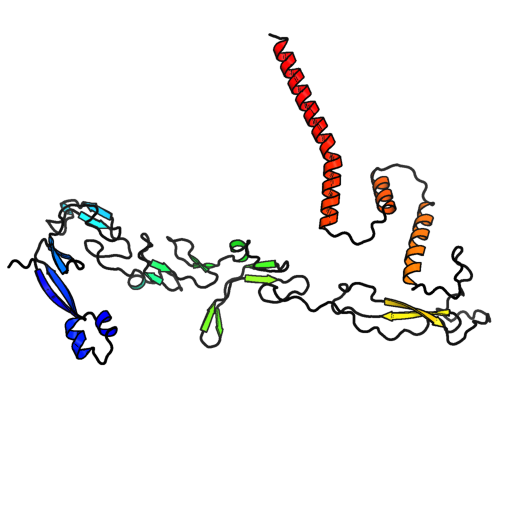.696 21.632 1.00 87.12 192 SER A O 1
ATOM 1511 N N . ASN A 1 193 ? -14.498 4.066 23.373 1.00 82.69 193 ASN A N 1
ATOM 1512 C CA . ASN A 1 193 ? -15.788 3.522 23.822 1.00 82.69 193 ASN A CA 1
ATOM 1513 C C . ASN A 1 193 ? -15.866 1.996 24.034 1.00 82.69 193 ASN A C 1
ATOM 1515 O O . ASN A 1 193 ? -16.973 1.462 24.069 1.00 82.69 193 ASN A O 1
ATOM 1519 N N . GLY A 1 194 ? -14.735 1.318 24.240 1.00 79.06 194 GLY A N 1
ATOM 1520 C CA . GLY A 1 194 ? -14.682 -0.132 24.455 1.00 79.06 194 GLY A CA 1
ATOM 1521 C C . GLY A 1 194 ? -14.735 -0.964 23.170 1.00 79.06 194 GLY A C 1
ATOM 1522 O O . GLY A 1 194 ? -14.846 -2.185 23.251 1.00 79.06 194 GLY A O 1
ATOM 1523 N N . TYR A 1 195 ? -14.658 -0.330 21.996 1.00 88.56 195 TYR A N 1
ATOM 1524 C CA . TYR A 1 195 ? -14.419 -1.052 20.748 1.00 88.56 195 TYR A CA 1
ATOM 1525 C C . TYR A 1 195 ? -13.061 -1.762 20.791 1.00 88.56 195 TYR A C 1
ATOM 1527 O O . TYR A 1 195 ? -12.149 -1.354 21.511 1.00 88.56 195 TYR A O 1
ATOM 1535 N N . SER A 1 196 ? -12.935 -2.843 20.031 1.00 88.56 196 SER A N 1
ATOM 1536 C CA . SER A 1 196 ? -11.705 -3.633 19.942 1.00 88.56 196 SER A CA 1
ATOM 1537 C C . SER A 1 196 ? -11.487 -4.148 18.517 1.00 88.56 196 SER A C 1
ATOM 1539 O O . SER A 1 196 ? -12.324 -3.934 17.641 1.00 88.56 196 SER A O 1
ATOM 1541 N N . GLY A 1 197 ? -10.362 -4.816 18.270 1.00 88.69 197 GLY A N 1
ATOM 1542 C CA . GLY A 1 197 ? -9.942 -5.227 16.926 1.00 88.69 197 GLY A CA 1
ATOM 1543 C C . GLY A 1 197 ? -8.830 -4.339 16.373 1.00 88.69 197 GLY A C 1
ATOM 1544 O O . GLY A 1 197 ? -8.463 -3.342 16.993 1.00 88.69 197 GLY A O 1
ATOM 1545 N N . GLN A 1 198 ? -8.272 -4.720 15.225 1.00 88.69 198 GLN A N 1
ATOM 1546 C CA . GLN A 1 198 ? -7.127 -4.017 14.628 1.00 88.69 198 GLN A CA 1
ATOM 1547 C C . GLN A 1 198 ? -7.518 -2.624 14.122 1.00 88.69 198 GLN A C 1
ATOM 1549 O O . GLN A 1 198 ? -6.717 -1.694 14.175 1.00 88.69 198 GLN A O 1
ATOM 1554 N N . ARG A 1 199 ? -8.766 -2.485 13.666 1.00 90.38 199 ARG A N 1
ATOM 1555 C CA . ARG A 1 199 ? -9.357 -1.257 13.130 1.00 90.38 199 ARG A CA 1
ATOM 1556 C C . ARG A 1 199 ? -10.524 -0.766 13.987 1.00 90.38 199 ARG A C 1
ATOM 1558 O O . ARG A 1 199 ? -11.306 0.054 13.526 1.00 90.38 199 ARG A O 1
ATOM 1565 N N . CYS A 1 200 ? -10.664 -1.251 15.223 1.00 92.12 200 CYS A N 1
ATOM 1566 C CA . CYS A 1 200 ? -11.794 -0.945 16.111 1.00 92.12 200 CYS A CA 1
ATOM 1567 C C . CYS A 1 200 ? -13.161 -1.378 15.556 1.00 92.12 200 CYS A C 1
ATOM 1569 O O . CYS A 1 200 ? -14.193 -0.772 15.844 1.00 92.12 200 CYS A O 1
ATOM 1571 N N . GLU A 1 201 ? -13.175 -2.443 14.759 1.00 91.81 201 GLU A N 1
ATOM 1572 C CA . GLU A 1 201 ? -14.357 -2.993 14.101 1.00 91.81 201 GLU A CA 1
ATOM 1573 C C . GLU A 1 201 ? -15.273 -3.783 15.050 1.00 91.81 201 GLU A C 1
ATOM 1575 O O . GLU A 1 201 ? -16.468 -3.940 14.792 1.00 91.81 201 GLU A O 1
ATOM 1580 N N . ARG A 1 202 ? -14.736 -4.287 16.168 1.00 91.25 202 ARG A N 1
ATOM 1581 C CA . ARG A 1 202 ? -15.480 -5.145 17.095 1.00 91.25 202 ARG A CA 1
ATOM 1582 C C . ARG A 1 202 ? -16.200 -4.292 18.124 1.00 91.25 202 ARG A C 1
ATOM 1584 O O . ARG A 1 202 ? -15.574 -3.599 18.930 1.00 91.25 202 ARG A O 1
ATOM 1591 N N . ARG A 1 203 ? -17.530 -4.377 18.112 1.00 87.75 203 ARG A N 1
ATOM 1592 C CA . ARG A 1 203 ? -18.400 -3.675 19.058 1.00 87.75 203 ARG A CA 1
ATOM 1593 C C . ARG A 1 203 ? -18.151 -4.163 20.497 1.00 87.75 203 ARG A C 1
ATOM 1595 O O . ARG A 1 203 ? -18.016 -5.373 20.696 1.00 87.75 203 ARG A O 1
ATOM 1602 N N . PRO A 1 204 ? -18.149 -3.265 21.501 1.00 85.31 204 PRO A N 1
ATOM 1603 C CA . PRO A 1 204 ? -18.148 -3.669 22.903 1.00 85.31 204 PRO A CA 1
ATOM 1604 C C . PRO A 1 204 ? -19.360 -4.552 23.245 1.00 85.31 204 PRO A C 1
ATOM 1606 O O . PRO A 1 204 ? -20.421 -4.419 22.623 1.00 85.31 204 PRO A O 1
ATOM 1609 N N . PRO A 1 205 ? -19.256 -5.400 24.283 1.00 80.94 205 PRO A N 1
ATOM 1610 C CA . PRO A 1 205 ? -20.416 -6.065 24.859 1.00 80.94 205 PRO A CA 1
ATOM 1611 C C . PRO A 1 205 ? -21.502 -5.047 25.244 1.00 80.94 205 PRO A C 1
ATOM 1613 O O . PRO A 1 205 ? -21.178 -3.918 25.634 1.00 80.94 205 PRO A O 1
ATOM 1616 N N . PRO A 1 206 ? -22.791 -5.419 25.155 1.00 79.81 206 PRO A N 1
ATOM 1617 C CA . PRO A 1 206 ? -23.868 -4.543 25.588 1.00 79.81 206 PRO A CA 1
ATOM 1618 C C . PRO A 1 206 ? -23.689 -4.178 27.064 1.00 79.81 206 PRO A C 1
ATOM 1620 O O . PRO A 1 206 ? -23.326 -5.012 27.892 1.00 79.81 206 PRO A O 1
ATOM 1623 N N . LEU A 1 207 ? -23.967 -2.917 27.389 1.00 81.50 207 LEU A N 1
ATOM 1624 C CA . LEU A 1 207 ? -23.961 -2.441 28.766 1.00 81.50 207 LEU A CA 1
ATOM 1625 C C . LEU A 1 207 ? -25.081 -3.135 29.535 1.00 81.50 207 LEU A C 1
ATOM 1627 O O . LEU A 1 207 ? -26.252 -3.009 29.176 1.00 81.50 207 LEU A O 1
ATOM 1631 N N . GLN A 1 208 ? -24.719 -3.856 30.590 1.00 84.00 208 GLN A N 1
ATOM 1632 C CA . GLN A 1 208 ? -25.674 -4.551 31.436 1.00 84.00 208 GLN A CA 1
ATOM 1633 C C . GLN A 1 208 ? -25.548 -4.075 32.878 1.00 84.00 208 GLN A C 1
ATOM 1635 O O . GLN A 1 208 ? -24.463 -3.800 33.396 1.00 84.00 208 GLN A O 1
ATOM 1640 N N . TRP A 1 209 ? -26.701 -3.960 33.523 1.00 86.56 209 TRP A N 1
ATOM 1641 C CA . TRP A 1 209 ? -26.764 -3.855 34.968 1.00 86.56 209 TRP A CA 1
ATOM 1642 C C . TRP A 1 209 ? -26.508 -5.235 35.569 1.00 86.56 209 TRP A C 1
ATOM 1644 O O . TRP A 1 209 ? -27.045 -6.229 35.080 1.00 86.56 209 TRP A O 1
ATOM 1654 N N . THR A 1 210 ? -25.743 -5.297 36.656 1.00 89.31 210 THR A N 1
ATOM 1655 C CA . THR A 1 210 ? -25.731 -6.488 37.505 1.00 89.31 210 THR A CA 1
ATOM 1656 C C . THR A 1 210 ? -27.117 -6.705 38.103 1.00 89.31 210 THR A C 1
ATOM 1658 O O . THR A 1 210 ? -27.958 -5.795 38.143 1.00 89.31 210 THR A O 1
ATOM 1661 N N . THR A 1 211 ? -27.344 -7.902 38.639 1.00 91.50 211 THR A N 1
ATOM 1662 C CA . THR A 1 211 ? -28.476 -8.122 39.536 1.00 91.50 211 THR A CA 1
ATOM 1663 C C . THR A 1 211 ? -28.427 -7.111 40.679 1.00 91.50 211 THR A C 1
ATOM 1665 O O . THR A 1 211 ? -27.353 -6.665 41.102 1.00 91.50 211 THR A O 1
ATOM 1668 N N . TRP A 1 212 ? -29.606 -6.714 41.148 1.00 92.38 212 TRP A N 1
ATOM 1669 C CA . TRP A 1 212 ? -29.703 -5.905 42.351 1.00 92.38 212 TRP A CA 1
ATOM 1670 C C . TRP A 1 212 ? -29.135 -6.678 43.540 1.00 92.38 212 TRP A C 1
ATOM 1672 O O . TRP A 1 212 ? -29.307 -7.892 43.633 1.00 92.38 212 TRP A O 1
ATOM 1682 N N . SER A 1 213 ? -28.487 -5.960 44.449 1.00 94.88 213 SER A N 1
ATOM 1683 C CA . SER A 1 213 ? -28.167 -6.458 45.775 1.00 94.88 213 SER A CA 1
ATOM 1684 C C . SER A 1 213 ? -29.448 -6.767 46.541 1.00 94.88 213 SER A C 1
ATOM 1686 O O . SER A 1 213 ? -30.534 -6.268 46.214 1.00 94.88 213 SER A O 1
ATOM 1688 N N . GLU A 1 214 ? -29.283 -7.495 47.638 1.00 95.75 214 GLU A N 1
ATOM 1689 C CA . GLU A 1 214 ? -30.297 -7.525 48.680 1.00 95.75 214 GLU A CA 1
ATOM 1690 C C . GLU A 1 214 ? -30.606 -6.109 49.175 1.00 95.75 214 GLU A C 1
ATOM 1692 O O . GLU A 1 214 ? -29.779 -5.186 49.089 1.00 95.75 214 GLU A O 1
ATOM 1697 N N . TRP A 1 215 ? -31.831 -5.935 49.660 1.00 92.56 215 TRP A N 1
ATOM 1698 C CA . TRP A 1 215 ? -32.223 -4.707 50.332 1.00 92.56 215 TRP A CA 1
ATOM 1699 C C . TRP A 1 215 ? -31.444 -4.556 51.640 1.00 92.56 215 TRP A C 1
ATOM 1701 O O . TRP A 1 215 ? -31.256 -5.522 52.376 1.00 92.56 215 TRP A O 1
ATOM 1711 N N . THR A 1 216 ? -31.023 -3.333 51.956 1.00 91.12 216 THR A N 1
ATOM 1712 C CA . THR A 1 216 ? -30.491 -3.003 53.279 1.00 91.12 216 THR A CA 1
ATOM 1713 C C . THR A 1 216 ? -31.557 -3.221 54.347 1.00 91.12 216 THR A C 1
ATOM 1715 O O . THR A 1 216 ? -32.758 -3.206 54.060 1.00 91.12 216 THR A O 1
ATOM 1718 N N . GLU A 1 217 ? -31.128 -3.315 55.603 1.00 90.88 217 GLU A N 1
ATOM 1719 C CA . GLU A 1 217 ? -32.050 -3.192 56.728 1.00 90.88 217 GLU A CA 1
ATOM 1720 C C . GLU A 1 217 ? -32.854 -1.889 56.642 1.00 90.88 217 GLU A C 1
ATOM 1722 O O . GLU A 1 217 ? -32.432 -0.893 56.031 1.00 90.88 217 GLU A O 1
ATOM 1727 N N . CYS A 1 218 ? -34.048 -1.917 57.236 1.00 88.12 218 CYS A N 1
ATOM 1728 C CA . CYS A 1 218 ? -34.897 -0.744 57.291 1.00 88.12 218 CYS A CA 1
ATOM 1729 C C . CYS A 1 218 ? -34.203 0.350 58.106 1.00 88.12 218 CYS A C 1
ATOM 1731 O O . CYS A 1 218 ? -33.654 0.086 59.172 1.00 88.12 218 CYS A O 1
ATOM 1733 N N . SER A 1 219 ? -34.260 1.596 57.634 1.00 86.94 219 SER A N 1
ATOM 1734 C CA . SER A 1 219 ? -33.612 2.731 58.304 1.00 86.94 219 SER A CA 1
ATOM 1735 C C . SER A 1 219 ? -34.134 3.016 59.717 1.00 86.94 219 SER A C 1
ATOM 1737 O O . SER A 1 219 ? -33.587 3.872 60.405 1.00 86.94 219 SER A O 1
ATOM 1739 N N . VAL A 1 220 ? -35.231 2.373 60.120 1.00 80.06 220 VAL A N 1
ATOM 1740 C CA . VAL A 1 220 ? -35.883 2.547 61.416 1.00 80.06 220 VAL A CA 1
ATOM 1741 C C . VAL A 1 220 ? -36.182 1.190 62.041 1.00 80.06 220 VAL A C 1
ATOM 1743 O O . VAL A 1 220 ? -36.516 0.228 61.349 1.00 80.06 220 VAL A O 1
ATOM 1746 N N . LYS A 1 221 ? -36.121 1.131 63.373 1.00 82.88 221 LYS A N 1
ATOM 1747 C CA . LYS A 1 221 ? -36.556 -0.042 64.146 1.00 82.88 221 LYS A CA 1
ATOM 1748 C C . LYS A 1 221 ? -38.066 -0.054 64.400 1.00 82.88 221 LYS A C 1
ATOM 1750 O O . LYS A 1 221 ? -38.630 -1.125 64.603 1.00 82.88 221 LYS A O 1
ATOM 1755 N N . CYS A 1 222 ? -38.716 1.110 64.351 1.00 80.50 222 CYS A N 1
ATOM 1756 C CA . CYS A 1 222 ? -40.155 1.270 64.522 1.00 80.50 222 CYS A CA 1
ATOM 1757 C C . CYS A 1 222 ? -40.749 2.221 63.469 1.00 80.50 222 CYS A C 1
ATOM 1759 O O . CYS A 1 222 ? -40.065 3.121 62.984 1.00 80.50 222 CYS A O 1
ATOM 1761 N N . GLY A 1 223 ? -42.022 2.043 63.121 1.00 79.25 223 GLY A N 1
ATOM 1762 C CA . GLY A 1 223 ? -42.729 2.874 62.149 1.00 79.25 223 GLY A CA 1
ATOM 1763 C C . GLY A 1 223 ? -42.308 2.623 60.697 1.00 79.25 223 GLY A C 1
ATOM 1764 O O . GLY A 1 223 ? -41.824 1.551 60.338 1.00 79.25 223 GLY A O 1
ATOM 1765 N N . ILE A 1 224 ? -42.539 3.617 59.837 1.00 83.25 224 ILE A N 1
ATOM 1766 C CA . ILE A 1 224 ? -42.225 3.551 58.403 1.00 83.25 224 ILE A CA 1
ATOM 1767 C C . ILE A 1 224 ? -40.842 4.160 58.165 1.00 83.25 224 ILE A C 1
ATOM 1769 O O . ILE A 1 224 ? -40.596 5.308 58.534 1.00 83.25 224 ILE A O 1
ATOM 1773 N N . GLY A 1 225 ? -39.966 3.408 57.505 1.00 84.44 225 GLY A N 1
ATOM 1774 C CA . GLY A 1 225 ? -38.641 3.854 57.086 1.00 84.44 225 GLY A CA 1
ATOM 1775 C C . GLY A 1 225 ? -38.376 3.585 55.612 1.00 84.44 225 GLY A C 1
ATOM 1776 O O . GLY A 1 225 ? -39.289 3.343 54.816 1.00 84.44 225 GLY A O 1
ATOM 1777 N N . VAL A 1 226 ? -37.096 3.624 55.249 1.00 87.19 226 VAL A N 1
ATOM 1778 C CA . VAL A 1 226 ? -36.629 3.317 53.897 1.00 87.19 226 VAL A CA 1
ATOM 1779 C C . VAL A 1 226 ? -35.531 2.267 53.922 1.00 87.19 226 VAL A C 1
ATOM 1781 O O . VAL A 1 226 ? -34.685 2.250 54.812 1.00 87.19 226 VAL A O 1
ATOM 1784 N N . HIS A 1 227 ? -35.526 1.419 52.905 1.00 85.75 227 HIS A N 1
ATOM 1785 C CA . HIS A 1 227 ? -34.411 0.533 52.599 1.00 85.75 227 HIS A CA 1
ATOM 1786 C C . HIS A 1 227 ? -33.903 0.811 51.189 1.00 85.75 227 HIS A C 1
ATOM 17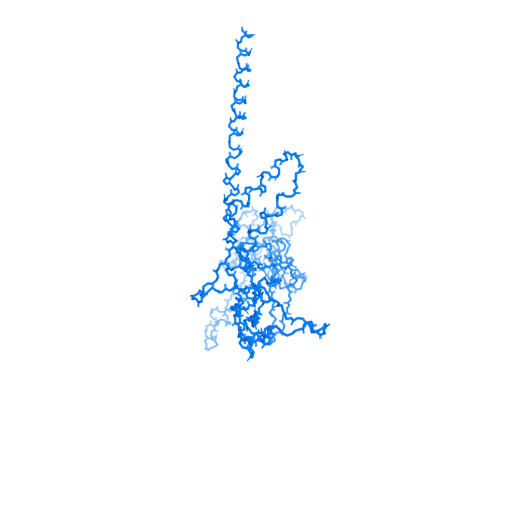88 O O . HIS A 1 227 ? -34.607 1.386 50.347 1.00 85.75 227 HIS A O 1
ATOM 1794 N N . LYS A 1 228 ? -32.650 0.445 50.943 1.00 90.62 228 LYS A N 1
ATOM 1795 C CA . LYS A 1 228 ? -31.971 0.692 49.675 1.00 90.62 228 LYS A CA 1
ATOM 1796 C C . LYS A 1 228 ? -31.454 -0.615 49.108 1.00 90.62 228 LYS A C 1
ATOM 1798 O O . LYS A 1 228 ? -31.102 -1.513 49.858 1.00 90.62 228 LYS A O 1
ATOM 1803 N N . ARG A 1 229 ? -31.371 -0.709 47.791 1.00 92.75 229 ARG A N 1
ATOM 1804 C CA . ARG A 1 229 ? -30.597 -1.749 47.115 1.00 92.75 229 ARG A CA 1
ATOM 1805 C C . ARG A 1 229 ? -29.775 -1.131 46.004 1.00 92.75 229 ARG A C 1
ATOM 1807 O O . ARG A 1 229 ? -30.122 -0.068 45.478 1.00 92.75 229 ARG A O 1
ATOM 1814 N N . PHE A 1 230 ? -28.688 -1.799 45.666 1.00 91.25 230 PHE A N 1
ATOM 1815 C CA . PHE A 1 230 ? -27.659 -1.289 44.776 1.00 91.25 230 PHE A CA 1
ATOM 1816 C C . PHE A 1 230 ? -27.455 -2.247 43.613 1.00 91.25 230 PHE A C 1
ATOM 1818 O O . PHE A 1 230 ? -27.642 -3.451 43.746 1.00 91.25 230 PHE A O 1
ATOM 1825 N N . ARG A 1 231 ? -27.068 -1.722 42.462 1.00 91.12 231 ARG A N 1
ATOM 1826 C CA . ARG A 1 231 ? -26.600 -2.510 41.321 1.00 91.12 231 ARG A CA 1
ATOM 1827 C C . ARG A 1 231 ? -25.410 -1.797 40.711 1.00 91.12 231 ARG A C 1
ATOM 1829 O O . ARG A 1 231 ? -25.352 -0.571 40.737 1.00 91.12 231 ARG A O 1
ATOM 1836 N N . ASN A 1 232 ? -24.502 -2.550 40.115 1.00 88.12 232 ASN A N 1
ATOM 1837 C CA . ASN A 1 232 ? -23.365 -1.991 39.402 1.00 88.12 232 ASN A CA 1
ATOM 1838 C C . ASN A 1 232 ? -23.579 -2.136 37.897 1.00 88.12 232 ASN A C 1
ATOM 1840 O O . ASN A 1 232 ? -24.301 -3.017 37.437 1.00 88.12 232 ASN A O 1
ATOM 1844 N N . CYS A 1 233 ? -22.974 -1.248 37.119 1.00 85.38 233 CYS A N 1
ATOM 1845 C CA . CYS A 1 233 ? -22.925 -1.403 35.670 1.00 85.38 233 CYS A CA 1
ATOM 1846 C C . CYS A 1 233 ? -21.657 -2.172 35.294 1.00 85.38 233 CYS A C 1
ATOM 1848 O O . CYS A 1 233 ? -20.615 -1.960 35.917 1.00 85.38 233 CYS A O 1
ATOM 1850 N N . SER A 1 234 ? -21.716 -3.004 34.251 1.00 81.31 234 SER A N 1
ATOM 1851 C CA . SER A 1 234 ? -20.531 -3.688 33.707 1.00 81.31 234 SER A CA 1
ATOM 1852 C C . SER A 1 234 ? -19.405 -2.720 33.308 1.00 81.31 234 SER A C 1
ATOM 1854 O O . SER A 1 234 ? -18.240 -3.101 33.320 1.00 81.31 234 SER A O 1
ATOM 1856 N N . LEU A 1 235 ? -19.742 -1.465 32.981 1.00 73.75 235 LEU A N 1
ATOM 1857 C CA . LEU A 1 235 ? -18.796 -0.362 32.804 1.00 73.75 235 LEU A CA 1
ATOM 1858 C C . LEU A 1 235 ? -19.231 0.837 33.668 1.00 73.75 235 LEU A C 1
ATOM 1860 O O . LEU A 1 235 ? -20.376 1.281 33.541 1.00 73.75 235 LEU A O 1
ATOM 1864 N N . PRO A 1 236 ? -18.358 1.397 34.525 1.00 70.12 236 PRO A N 1
ATOM 1865 C CA . PRO A 1 236 ? -18.723 2.493 35.423 1.00 70.12 236 PRO A CA 1
ATOM 1866 C C . PRO A 1 236 ? -19.402 3.663 34.693 1.00 70.12 236 PRO A C 1
ATOM 1868 O O . PRO A 1 236 ? -18.918 4.119 33.661 1.00 70.12 236 PRO A O 1
ATOM 1871 N N . ASN A 1 237 ? -20.526 4.148 35.234 1.00 66.12 237 ASN A N 1
ATOM 1872 C CA . ASN A 1 237 ? -21.269 5.334 34.768 1.00 66.12 237 ASN A CA 1
ATOM 1873 C C . ASN A 1 237 ? -21.769 5.313 33.309 1.00 66.12 237 ASN A C 1
ATOM 1875 O O . ASN A 1 237 ? -22.115 6.359 32.766 1.00 66.12 237 ASN A O 1
ATOM 1879 N N . ARG A 1 238 ? -21.822 4.143 32.661 1.00 74.31 238 ARG A N 1
ATOM 1880 C CA . ARG A 1 238 ? -22.242 4.026 31.252 1.00 74.31 238 ARG A CA 1
ATOM 1881 C C . ARG A 1 238 ? -23.665 3.493 31.073 1.00 74.31 238 ARG A C 1
ATOM 1883 O O . ARG A 1 238 ? -24.276 3.756 30.044 1.00 74.31 238 ARG A O 1
ATOM 1890 N N . CYS A 1 239 ? -24.202 2.750 32.042 1.00 79.81 239 CYS A N 1
ATOM 1891 C CA . CYS A 1 239 ? -25.567 2.229 31.967 1.00 79.81 239 CYS A CA 1
ATOM 1892 C C . CYS A 1 239 ? -26.610 3.333 32.195 1.00 79.81 239 CYS A C 1
ATOM 1894 O O . CYS A 1 239 ? -26.459 4.172 33.081 1.00 79.81 239 CYS A O 1
ATOM 1896 N N . ILE A 1 240 ? -27.714 3.278 31.446 1.00 76.12 240 ILE A N 1
ATOM 1897 C CA . ILE A 1 240 ? -28.852 4.190 31.613 1.00 76.12 240 ILE A CA 1
ATOM 1898 C C . ILE A 1 240 ? -29.680 3.760 32.837 1.00 76.12 240 ILE A C 1
ATOM 1900 O O . ILE A 1 240 ? -30.066 2.593 32.969 1.00 76.12 240 ILE A O 1
ATOM 1904 N N . GLY A 1 241 ? -29.962 4.713 33.729 1.00 80.56 241 GLY A N 1
ATOM 1905 C CA . GLY A 1 241 ? -30.761 4.531 34.947 1.00 80.56 241 GLY A CA 1
ATOM 1906 C C . GLY A 1 241 ? -29.953 4.644 36.246 1.00 80.56 241 GLY A C 1
ATOM 1907 O O . GLY A 1 241 ? -28.732 4.743 36.237 1.00 80.56 241 GLY A O 1
ATOM 1908 N N . SER A 1 242 ? -30.641 4.638 37.391 1.00 82.06 242 SER A N 1
ATOM 1909 C CA . SER A 1 242 ? -29.989 4.771 38.705 1.00 82.06 242 SER A CA 1
ATOM 1910 C C . SER A 1 242 ? -29.302 3.472 39.143 1.00 82.06 242 SER A C 1
ATOM 1912 O O . SER A 1 242 ? -29.849 2.382 38.943 1.00 82.06 242 SER A O 1
ATOM 1914 N N . TYR A 1 243 ? -28.137 3.592 39.787 1.00 85.50 243 TYR A N 1
ATOM 1915 C CA . TYR A 1 243 ? -27.434 2.488 40.456 1.00 85.50 243 TYR A CA 1
ATOM 1916 C C . TYR A 1 243 ? -28.014 2.175 41.850 1.00 85.50 243 TYR A C 1
ATOM 1918 O O . TYR A 1 243 ? -27.730 1.124 42.420 1.00 85.50 243 TYR A O 1
ATOM 1926 N N . VAL A 1 244 ? -28.862 3.065 42.383 1.00 88.31 244 VAL A N 1
ATOM 1927 C CA . VAL A 1 244 ? -29.551 2.922 43.675 1.00 88.31 244 VAL A CA 1
ATOM 1928 C C . VAL A 1 244 ? -31.055 2.889 43.462 1.00 88.31 244 VAL A C 1
ATOM 1930 O O . VAL A 1 244 ? -31.607 3.734 42.750 1.00 88.31 244 VAL A O 1
ATOM 1933 N N . GLN A 1 245 ? -31.725 1.966 44.143 1.00 89.44 245 GLN A N 1
ATOM 1934 C CA . GLN A 1 245 ? -33.172 1.984 44.308 1.00 89.44 245 GLN A CA 1
ATOM 1935 C C . GLN A 1 245 ? -33.522 2.127 45.787 1.00 89.44 245 GLN A C 1
ATOM 1937 O O . GLN A 1 245 ? -32.904 1.495 46.641 1.00 89.44 245 GLN A O 1
ATOM 1942 N N . VAL A 1 246 ? -34.525 2.956 46.078 1.00 86.50 246 VAL A N 1
ATOM 1943 C CA . VAL A 1 246 ? -35.042 3.202 47.428 1.00 86.50 246 VAL A CA 1
ATOM 1944 C C . VAL A 1 246 ? -36.510 2.801 47.462 1.00 86.50 246 VAL A C 1
ATOM 1946 O O . VAL A 1 246 ? -37.262 3.143 46.547 1.00 86.50 246 VAL A O 1
ATOM 1949 N N . SER A 1 247 ? -36.915 2.084 48.503 1.00 83.44 247 SER A N 1
ATOM 1950 C CA . SER A 1 247 ? -38.308 1.691 48.725 1.00 83.44 247 SER A CA 1
ATOM 1951 C C . SER A 1 247 ? -38.706 1.906 50.189 1.00 83.44 247 SER A C 1
ATOM 1953 O O . SER A 1 247 ? -37.853 2.129 51.053 1.00 83.44 247 SER A O 1
ATOM 1955 N N . LYS A 1 248 ? -40.015 1.905 50.455 1.00 85.00 248 LYS A N 1
ATOM 1956 C CA . LYS A 1 248 ? -40.570 1.981 51.810 1.00 85.00 248 LYS A CA 1
ATOM 1957 C C . LYS A 1 248 ? -40.400 0.630 52.502 1.00 85.00 248 LYS A C 1
ATOM 1959 O O . LYS A 1 248 ? -40.574 -0.412 51.874 1.00 85.00 248 LYS A O 1
ATOM 1964 N N . CYS A 1 249 ? -40.117 0.667 53.795 1.00 84.19 249 CYS A N 1
ATOM 1965 C CA . CYS A 1 249 ? -40.094 -0.505 54.662 1.00 84.19 249 CYS A CA 1
ATOM 1966 C C . CYS A 1 249 ? -40.781 -0.184 55.990 1.00 84.19 249 CYS A C 1
ATOM 1968 O O . CYS A 1 249 ? -40.946 0.982 56.355 1.00 84.19 249 CYS A O 1
ATOM 1970 N N . GLN A 1 250 ? -41.185 -1.223 56.710 1.00 85.50 250 GLN A N 1
ATOM 1971 C CA . GLN A 1 250 ? -41.653 -1.109 58.086 1.00 85.50 250 GLN A CA 1
ATOM 1972 C C . GLN A 1 250 ? -40.552 -1.612 59.011 1.00 85.50 250 GLN A C 1
ATOM 1974 O O . GLN A 1 250 ? -39.940 -2.649 58.747 1.00 85.50 250 GLN A O 1
ATOM 1979 N N . GLY A 1 251 ? -40.291 -0.854 60.075 1.00 78.31 251 GLY A N 1
ATOM 1980 C CA . GLY A 1 251 ? -39.472 -1.332 61.177 1.00 78.31 251 GLY A CA 1
ATOM 1981 C C . GLY A 1 251 ? -40.125 -2.540 61.850 1.00 78.31 251 GLY A C 1
ATOM 1982 O O . GLY A 1 251 ? -41.305 -2.824 61.647 1.00 78.31 251 GLY A O 1
ATOM 1983 N N . HIS A 1 252 ? -39.362 -3.242 62.684 1.00 78.44 252 HIS A N 1
ATOM 1984 C CA . HIS A 1 252 ? -39.851 -4.405 63.430 1.00 78.44 252 HIS A CA 1
ATOM 1985 C C . HIS A 1 252 ? -41.081 -4.100 64.300 1.00 78.44 252 HIS A C 1
ATOM 1987 O O . HIS A 1 252 ? -41.872 -4.999 64.571 1.00 78.44 252 HIS A O 1
ATOM 1993 N N . VAL A 1 253 ? -41.254 -2.842 64.716 1.00 76.38 253 VAL A N 1
ATOM 1994 C CA . VAL A 1 253 ? -42.402 -2.381 65.507 1.00 76.38 253 VAL A CA 1
ATOM 1995 C C . VAL A 1 253 ? -43.235 -1.378 64.699 1.00 76.38 253 VAL A C 1
ATOM 1997 O O . VAL A 1 253 ? -42.697 -0.435 64.134 1.00 76.38 253 VAL A O 1
ATOM 2000 N N . LEU A 1 254 ? -44.561 -1.534 64.641 1.00 69.06 254 LEU A N 1
ATOM 2001 C CA . LEU A 1 254 ? -45.439 -0.655 63.841 1.00 69.06 254 LEU A CA 1
ATOM 2002 C C . LEU A 1 254 ? -45.575 0.767 64.407 1.00 69.06 254 LEU A C 1
ATOM 2004 O O . LEU A 1 254 ? -45.738 1.721 63.647 1.00 69.06 254 LEU A O 1
ATOM 2008 N N . PHE A 1 255 ? -45.479 0.912 65.727 1.00 71.12 255 PHE A N 1
ATOM 2009 C CA . PHE A 1 255 ? -45.643 2.177 66.433 1.00 71.12 255 PHE A CA 1
ATOM 2010 C C . PHE A 1 255 ? -44.373 2.500 67.212 1.00 71.12 255 PHE A C 1
ATOM 2012 O O . PHE A 1 255 ? -43.846 1.660 67.933 1.00 71.12 255 PHE A O 1
ATOM 2019 N N . CYS A 1 256 ? -43.868 3.719 67.044 1.00 68.38 256 CYS A N 1
ATOM 2020 C CA . CYS A 1 256 ? -42.845 4.249 67.931 1.00 68.38 256 CYS A CA 1
ATOM 2021 C C . CYS A 1 256 ? -43.566 4.849 69.138 1.00 68.38 256 CYS A C 1
ATOM 2023 O O . CYS A 1 256 ? -44.224 5.883 68.999 1.00 68.38 256 CYS A O 1
ATOM 2025 N N . GLU A 1 257 ? -43.499 4.188 70.290 1.00 72.38 257 GLU A N 1
ATOM 2026 C CA . GLU A 1 257 ? -43.948 4.790 71.543 1.00 72.38 257 GLU A CA 1
ATOM 2027 C C . GLU A 1 257 ? -42.970 5.908 71.914 1.00 72.38 257 GLU A C 1
ATOM 2029 O O . GLU A 1 257 ? -41.751 5.736 71.883 1.00 72.38 257 GLU A O 1
ATOM 2034 N N . ASN A 1 258 ? -43.511 7.098 72.178 1.00 62.22 258 ASN A N 1
ATOM 2035 C CA . ASN A 1 258 ? -42.734 8.206 72.712 1.00 62.22 258 ASN A CA 1
ATOM 2036 C C . ASN A 1 258 ? -42.485 7.924 74.193 1.00 62.22 258 ASN A C 1
ATOM 2038 O O . ASN A 1 258 ? -43.214 8.438 75.037 1.00 62.22 258 ASN A O 1
ATOM 2042 N N . GLU A 1 259 ? -41.463 7.140 74.502 1.00 45.56 259 GLU A N 1
ATOM 2043 C CA . GLU A 1 259 ? -40.882 7.147 75.838 1.00 45.56 259 GLU A CA 1
ATOM 2044 C C . GLU A 1 259 ? -39.484 7.756 75.757 1.00 45.56 259 GLU A C 1
ATOM 2046 O O . GLU A 1 259 ? -38.633 7.327 74.983 1.00 45.56 259 GLU A O 1
ATOM 2051 N N . GLU A 1 260 ? -39.370 8.871 76.476 1.00 43.12 260 GLU A N 1
ATOM 2052 C CA . GLU A 1 260 ? -38.195 9.622 76.909 1.00 43.12 260 GLU A CA 1
ATOM 2053 C C . GLU A 1 260 ? -36.888 9.422 76.122 1.00 43.12 260 GLU A C 1
ATOM 2055 O O . GLU A 1 260 ? -36.235 8.382 76.132 1.00 43.12 260 GLU A O 1
ATOM 2060 N N . ILE A 1 261 ? -36.471 10.519 75.483 1.00 40.78 261 ILE A N 1
ATOM 2061 C CA . ILE A 1 261 ? -35.163 10.706 74.857 1.00 40.78 261 ILE A CA 1
ATOM 2062 C C . ILE A 1 261 ? -34.075 10.354 75.878 1.00 40.78 261 ILE A C 1
ATOM 2064 O O . ILE A 1 261 ? -33.761 11.157 76.752 1.00 40.78 261 ILE A O 1
ATOM 2068 N N . ASN A 1 262 ? -33.469 9.178 75.732 1.00 36.12 262 ASN A N 1
ATOM 2069 C CA . ASN A 1 262 ? -32.161 8.898 76.302 1.00 36.12 262 ASN A CA 1
ATOM 2070 C C . ASN A 1 262 ? -31.115 9.196 75.222 1.00 36.12 262 ASN A C 1
ATOM 2072 O O . ASN A 1 262 ? -31.150 8.648 74.118 1.00 36.12 262 ASN A O 1
ATOM 2076 N N . GLU A 1 263 ? -30.215 10.121 75.535 1.00 45.28 263 GLU A N 1
ATOM 2077 C CA . GLU A 1 263 ? -29.342 10.872 74.624 1.00 45.28 263 GLU A CA 1
ATOM 2078 C C . GLU A 1 263 ? -28.183 10.051 74.011 1.00 45.28 263 GLU A C 1
ATOM 2080 O O . GLU A 1 263 ? -27.103 10.574 73.750 1.00 45.28 263 GLU A O 1
ATOM 2085 N N . PHE A 1 264 ? -28.377 8.752 73.754 1.00 39.06 264 PHE A N 1
ATOM 2086 C CA . PHE A 1 264 ? -27.305 7.860 73.293 1.00 39.06 264 PHE A CA 1
ATOM 2087 C C . PHE A 1 264 ? -27.688 6.899 72.157 1.00 39.06 264 PHE A C 1
ATOM 2089 O O . PHE A 1 264 ? -27.088 5.836 72.006 1.00 39.06 264 PHE A O 1
ATOM 2096 N N . ILE A 1 265 ? -28.658 7.266 71.313 1.00 35.53 265 ILE A N 1
ATOM 2097 C CA . ILE A 1 265 ? -28.908 6.562 70.045 1.00 35.53 265 ILE A CA 1
ATOM 2098 C C . ILE A 1 265 ? -28.891 7.574 68.900 1.00 35.53 265 ILE A C 1
ATOM 2100 O O . ILE A 1 265 ? -29.885 8.222 68.576 1.00 35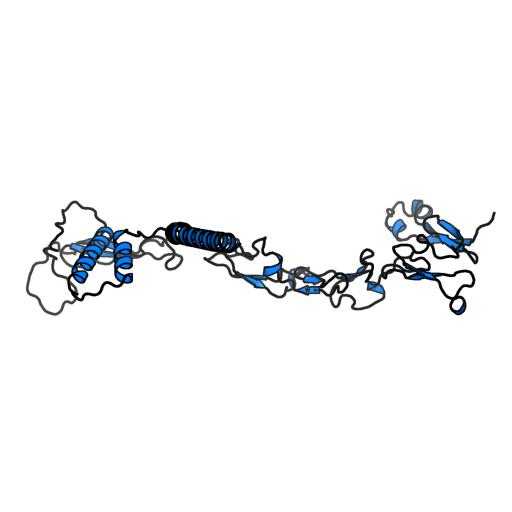.53 265 ILE A O 1
ATOM 2104 N N . GLN A 1 266 ? -27.724 7.709 68.272 1.00 42.88 266 GLN A N 1
ATOM 2105 C CA . GLN A 1 266 ? -27.614 8.343 66.966 1.00 42.88 266 GLN A CA 1
ATOM 2106 C C . GLN A 1 266 ? -28.442 7.555 65.937 1.00 42.88 266 GLN A C 1
ATOM 2108 O O . GLN A 1 266 ? -28.323 6.338 65.825 1.00 42.88 266 GLN A O 1
ATOM 2113 N N . SER A 1 267 ? -29.210 8.300 65.137 1.00 43.94 267 SER A N 1
ATOM 2114 C CA . SER A 1 267 ? -29.934 7.863 63.935 1.00 43.94 267 SER A CA 1
ATOM 2115 C C . SER A 1 267 ? -31.247 7.096 64.163 1.00 43.94 267 SER A C 1
ATOM 2117 O O . SER A 1 267 ? -31.334 5.877 64.059 1.00 43.94 267 SER A O 1
ATOM 2119 N N . GLY A 1 268 ? -32.313 7.862 64.391 1.00 34.50 268 GLY A N 1
ATOM 2120 C CA . GLY A 1 268 ? -33.702 7.421 64.287 1.00 34.50 268 GLY A CA 1
ATOM 2121 C C . GLY A 1 268 ? -34.596 8.650 64.191 1.00 34.50 268 GLY A C 1
ATOM 2122 O O . GLY A 1 268 ? -35.120 9.129 65.191 1.00 34.50 268 GLY A O 1
ATOM 2123 N N . SER A 1 269 ? -34.671 9.255 63.008 1.00 39.00 269 SER A N 1
ATOM 2124 C CA . SER A 1 269 ? -35.380 10.516 62.796 1.00 39.00 269 SER A CA 1
ATOM 2125 C C . SER A 1 269 ? -36.869 10.395 63.129 1.00 39.00 269 SER A C 1
ATOM 2127 O O . SER A 1 269 ? -37.599 9.601 62.542 1.00 39.00 269 SER A O 1
ATOM 2129 N N . LYS A 1 270 ? -37.288 11.270 64.049 1.00 36.62 270 LYS A N 1
ATOM 2130 C CA . LYS A 1 270 ? -38.592 11.932 64.188 1.00 36.62 270 LYS A CA 1
ATOM 2131 C C . LYS A 1 270 ? -39.564 11.619 63.041 1.00 36.62 270 LYS A C 1
ATOM 2133 O O . LYS A 1 270 ? -39.286 11.951 61.888 1.00 36.62 270 LYS A O 1
ATOM 2138 N N . ILE A 1 271 ? -40.740 11.081 63.379 1.00 38.19 271 ILE A N 1
ATOM 2139 C CA . ILE A 1 271 ? -41.899 11.048 62.478 1.00 38.19 271 ILE A CA 1
ATOM 2140 C C . ILE A 1 271 ? -42.051 12.455 61.893 1.00 38.19 271 ILE A C 1
ATOM 2142 O O . ILE A 1 271 ? -42.303 13.413 62.629 1.00 38.19 271 ILE A O 1
ATOM 2146 N N . ILE A 1 272 ? -41.882 12.588 60.579 1.00 34.12 272 ILE A N 1
ATOM 2147 C CA . ILE A 1 272 ? -42.167 13.827 59.862 1.00 34.12 272 ILE A CA 1
ATOM 2148 C C . ILE A 1 272 ? -43.690 14.001 59.882 1.00 34.12 272 ILE A C 1
ATOM 2150 O O . ILE A 1 272 ? -44.400 13.623 58.953 1.00 34.12 272 ILE A O 1
ATOM 2154 N N . LYS A 1 273 ? -44.223 14.545 60.979 1.00 36.97 273 LYS A N 1
ATOM 2155 C CA . LYS A 1 273 ? -45.569 15.111 60.998 1.00 36.97 273 LYS A CA 1
ATOM 2156 C C . LYS A 1 273 ? -45.487 16.442 60.251 1.00 36.97 273 LYS A C 1
ATOM 2158 O O . LYS A 1 273 ? -44.991 17.432 60.773 1.00 36.97 273 LYS A O 1
ATOM 2163 N N . SER A 1 274 ? -45.958 16.415 59.007 1.00 34.25 274 SER A N 1
ATOM 2164 C CA . SER A 1 274 ? -46.086 17.534 58.067 1.00 34.25 274 SER A CA 1
ATOM 2165 C C . SER A 1 274 ? -44.772 18.134 57.539 1.00 34.25 274 SER A C 1
ATOM 2167 O O . SER A 1 274 ? -44.161 19.012 58.136 1.00 34.25 274 SER A O 1
ATOM 2169 N N . TRP A 1 275 ? -44.399 17.738 56.320 1.00 32.25 275 TRP A N 1
ATOM 2170 C CA . TRP A 1 275 ? -43.960 18.751 55.360 1.00 32.25 275 TRP A CA 1
ATOM 2171 C C . TRP A 1 275 ? -45.204 19.573 55.013 1.00 32.25 275 TRP A C 1
ATOM 2173 O O . TRP A 1 275 ? -46.190 19.012 54.532 1.00 32.25 275 TRP A O 1
ATOM 2183 N N . GLN A 1 276 ? -45.206 20.874 55.306 1.00 33.38 276 GLN A N 1
ATOM 2184 C CA . GLN A 1 276 ? -46.273 21.773 54.863 1.00 33.38 276 GLN A CA 1
ATOM 2185 C C . GLN A 1 276 ? -46.315 21.762 53.327 1.00 33.38 276 GLN A C 1
ATOM 2187 O O . GLN A 1 276 ? -45.495 22.405 52.677 1.00 33.38 276 GLN A O 1
ATOM 2192 N N . GLY A 1 277 ? -47.243 20.984 52.760 1.00 35.97 277 GLY A N 1
ATOM 2193 C CA . GLY A 1 277 ? -47.578 21.019 51.335 1.00 35.97 277 GLY A CA 1
ATOM 2194 C C . GLY A 1 277 ? -47.977 19.694 50.680 1.00 35.97 277 GLY A C 1
ATOM 2195 O O . GLY A 1 277 ? -48.591 19.740 49.622 1.00 35.97 277 GLY A O 1
ATOM 2196 N N . THR A 1 278 ? -47.690 18.522 51.259 1.00 35.72 278 THR A N 1
ATOM 2197 C CA . THR A 1 278 ? -48.113 17.235 50.663 1.00 35.72 278 THR A CA 1
ATOM 2198 C C . THR A 1 278 ? -48.700 16.296 51.713 1.00 35.72 278 THR A C 1
ATOM 2200 O O . THR A 1 278 ? -48.002 15.782 52.586 1.00 35.72 278 THR A O 1
ATOM 2203 N N . GLN A 1 279 ? -50.020 16.099 51.643 1.00 32.50 279 GLN A N 1
ATOM 2204 C CA . GLN A 1 279 ? -50.701 15.013 52.344 1.00 32.50 279 GLN A CA 1
ATOM 2205 C C . GLN A 1 279 ? -50.485 13.730 51.544 1.00 32.50 279 GLN A C 1
ATOM 2207 O O . GLN A 1 279 ? -50.782 13.691 50.356 1.00 32.50 279 GLN A O 1
ATOM 2212 N N . TRP A 1 280 ? -49.930 12.707 52.188 1.00 38.28 280 TRP A N 1
ATOM 2213 C CA . TRP A 1 280 ? -49.660 11.417 51.564 1.00 38.28 280 TRP A CA 1
ATOM 2214 C C . TRP A 1 280 ? -50.814 10.471 51.863 1.00 38.28 280 TRP A C 1
ATOM 2216 O O . TRP A 1 280 ? -51.059 10.146 53.026 1.00 38.28 280 TRP A O 1
ATOM 2226 N N . TYR A 1 281 ? -51.514 10.028 50.823 1.00 34.34 281 TYR A N 1
ATOM 2227 C CA . TYR A 1 281 ? -52.604 9.069 50.963 1.00 34.34 281 TYR A CA 1
ATOM 2228 C C . TYR A 1 281 ? -52.071 7.636 50.864 1.00 34.34 281 TYR A C 1
ATOM 2230 O O . TYR A 1 281 ? -51.138 7.340 50.117 1.00 34.34 281 TYR A O 1
ATOM 2238 N N . LEU A 1 282 ? -52.695 6.728 51.619 1.00 36.81 282 LEU A N 1
ATOM 2239 C CA . LEU A 1 282 ? -52.310 5.319 51.798 1.00 36.81 282 LEU A CA 1
ATOM 2240 C C . LEU A 1 282 ? -52.297 4.483 50.492 1.00 36.81 282 LEU A C 1
ATOM 2242 O O . LEU A 1 282 ? -51.962 3.302 50.520 1.00 36.81 282 LEU A O 1
ATOM 2246 N N . HIS A 1 283 ? -52.677 5.060 49.349 1.00 35.34 283 HIS A N 1
ATOM 2247 C CA . HIS A 1 283 ? -52.843 4.364 48.067 1.00 35.34 283 HIS A CA 1
ATOM 2248 C C . HIS A 1 283 ?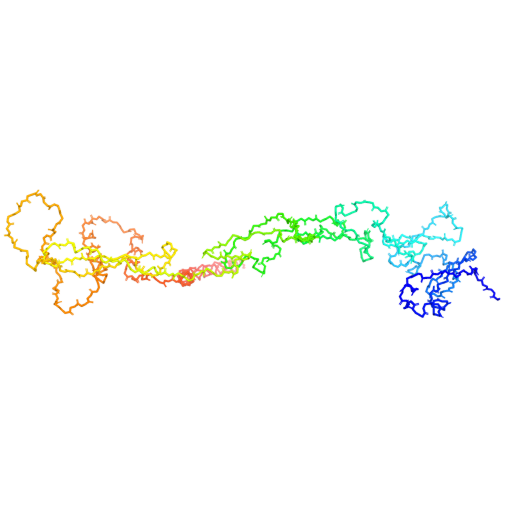 -51.941 4.875 46.941 1.00 35.34 283 HIS A C 1
ATOM 2250 O O . HIS A 1 283 ? -52.072 4.433 45.801 1.00 35.34 283 HIS A O 1
ATOM 2256 N N . GLU A 1 284 ? -50.989 5.756 47.238 1.00 35.12 284 GLU A N 1
ATOM 2257 C CA . GLU A 1 284 ? -50.120 6.305 46.205 1.00 35.12 284 GLU A CA 1
ATOM 2258 C C . GLU A 1 284 ? -48.772 5.569 46.128 1.00 35.12 284 GLU A C 1
ATOM 2260 O O . GLU A 1 284 ? -47.886 5.700 46.982 1.00 35.12 284 GLU A O 1
ATOM 2265 N N . ASN A 1 285 ? -48.633 4.778 45.062 1.00 40.34 285 ASN A N 1
ATOM 2266 C CA . ASN A 1 285 ? -47.458 3.981 44.706 1.00 40.34 285 ASN A CA 1
ATOM 2267 C C . ASN A 1 285 ? -46.390 4.831 43.985 1.00 40.34 285 ASN A C 1
ATOM 2269 O O . ASN A 1 285 ? -45.864 4.444 42.944 1.00 40.34 285 ASN A O 1
ATOM 2273 N N . TYR A 1 286 ? -46.061 6.011 44.516 1.00 42.91 286 TYR A N 1
ATOM 2274 C CA . TYR A 1 286 ? -44.955 6.797 43.967 1.00 42.91 286 TYR A CA 1
ATOM 2275 C C . TYR A 1 286 ? -43.623 6.166 44.377 1.00 42.91 286 TYR A C 1
ATOM 2277 O O . TYR A 1 286 ? -43.342 5.965 45.565 1.00 42.91 286 TYR A O 1
ATOM 2285 N N . THR A 1 287 ? -42.770 5.879 43.394 1.00 41.88 287 THR A N 1
ATOM 2286 C CA . THR A 1 287 ? -41.352 5.641 43.673 1.00 41.88 287 THR A CA 1
ATOM 2287 C C . THR A 1 287 ? -40.748 6.960 44.159 1.00 41.88 287 THR A C 1
ATOM 2289 O O . THR A 1 287 ? -40.982 8.011 43.566 1.00 41.88 287 THR A O 1
ATOM 2292 N N . LEU A 1 288 ? -39.987 6.944 45.260 1.00 42.56 288 LEU A N 1
ATOM 2293 C CA . LEU A 1 288 ? -39.518 8.171 45.930 1.00 42.56 288 LEU A CA 1
ATOM 2294 C C . LEU A 1 288 ? -38.720 9.122 45.005 1.00 42.56 288 LEU A C 1
ATOM 2296 O O . LEU A 1 288 ? -38.644 10.322 45.275 1.00 42.56 288 LEU A O 1
ATOM 2300 N N . ASN A 1 289 ? -38.171 8.606 43.897 1.00 42.44 289 ASN A N 1
ATOM 2301 C CA . ASN A 1 289 ? -37.504 9.398 42.863 1.00 42.44 289 ASN A CA 1
ATOM 2302 C C . ASN A 1 289 ? -38.397 10.518 42.307 1.00 42.44 289 ASN A C 1
ATOM 2304 O O . ASN A 1 289 ? -37.902 11.625 42.126 1.00 42.44 289 ASN A O 1
ATOM 2308 N N . GLU A 1 290 ? -39.701 10.297 42.119 1.00 41.28 290 GLU A N 1
ATOM 2309 C CA . GLU A 1 290 ? -40.612 11.333 41.598 1.00 41.28 290 GLU A CA 1
ATOM 2310 C C . GLU A 1 290 ? -40.801 12.504 42.577 1.00 41.28 290 GLU A C 1
ATOM 2312 O O . GLU A 1 290 ? -41.095 13.631 42.176 1.00 41.28 290 GLU A O 1
ATOM 2317 N N . THR A 1 291 ? -40.567 12.274 43.870 1.00 39.56 291 THR A N 1
ATOM 2318 C CA . THR A 1 291 ? -40.763 13.293 44.913 1.00 39.56 291 THR A CA 1
ATOM 2319 C C . THR A 1 291 ? -39.509 14.106 45.215 1.00 39.56 291 THR A C 1
ATOM 2321 O O . THR A 1 291 ? -39.619 15.283 45.555 1.00 39.56 291 THR A O 1
ATOM 2324 N N . TYR A 1 292 ? -38.324 13.538 44.971 1.00 39.03 292 TYR A N 1
ATOM 2325 C CA . TYR A 1 292 ? -37.051 14.260 45.058 1.00 39.03 292 TYR A CA 1
ATOM 2326 C C . TYR A 1 292 ? -36.932 15.346 43.969 1.00 39.03 292 TYR A C 1
ATOM 2328 O O . TYR A 1 292 ? -36.439 16.444 44.230 1.00 39.03 292 TYR A O 1
ATOM 2336 N N . TYR A 1 293 ? -37.468 15.093 42.766 1.00 36.00 293 TYR A N 1
ATOM 2337 C CA . TYR A 1 293 ? -37.524 16.102 41.698 1.00 36.00 293 TYR A CA 1
ATOM 2338 C C . TYR A 1 293 ? -38.483 17.258 42.018 1.00 36.00 293 TYR A C 1
ATOM 2340 O O . TYR A 1 293 ? -38.180 18.406 41.697 1.00 36.00 293 TYR A O 1
ATOM 2348 N N . LYS A 1 294 ? -39.598 16.993 42.715 1.00 35.28 294 LYS A N 1
ATOM 2349 C CA . LYS A 1 294 ? -40.541 18.040 43.145 1.00 35.28 294 LYS A CA 1
ATOM 2350 C C . LYS A 1 294 ? -40.015 18.882 44.311 1.00 35.28 294 LYS A C 1
ATOM 2352 O O . LYS A 1 294 ? -40.284 20.075 44.343 1.00 35.28 294 LYS A O 1
ATOM 2357 N N . SER A 1 295 ? -39.251 18.327 45.256 1.00 34.53 295 SER A N 1
ATOM 2358 C CA . SER A 1 295 ? -38.714 19.131 46.370 1.00 34.53 295 SER A CA 1
ATOM 2359 C C . SER A 1 295 ? -37.627 20.113 45.927 1.00 34.53 295 SER A C 1
ATOM 2361 O O . SER A 1 295 ? -37.539 21.214 46.473 1.00 34.53 295 SER A O 1
ATOM 2363 N N . ASN A 1 296 ? -36.826 19.750 44.919 1.00 32.53 296 ASN A N 1
ATOM 2364 C CA . ASN A 1 296 ? -35.746 20.614 44.443 1.00 32.53 296 ASN A CA 1
ATOM 2365 C C . ASN A 1 296 ? -36.260 21.879 43.740 1.00 32.53 296 ASN A C 1
ATOM 2367 O O . ASN A 1 296 ? -35.638 22.925 43.893 1.00 32.53 296 ASN A O 1
ATOM 2371 N N . SER A 1 297 ? -37.417 21.832 43.063 1.00 35.91 297 SER A N 1
ATOM 2372 C CA . SER A 1 297 ? -37.999 23.024 42.424 1.00 35.91 297 SER A CA 1
ATOM 2373 C C . SER A 1 297 ? -38.516 24.061 43.433 1.00 35.91 297 SER A C 1
ATOM 2375 O O . SER A 1 297 ? -38.451 25.261 43.172 1.00 35.91 297 SER A O 1
ATOM 2377 N N . TYR A 1 298 ? -38.995 23.624 44.605 1.00 33.31 298 TYR A N 1
ATOM 2378 C CA . TYR A 1 298 ? -39.486 24.523 45.660 1.00 33.31 298 TYR A CA 1
ATOM 2379 C C . TYR A 1 298 ? -38.359 25.125 46.516 1.00 33.31 298 TYR A C 1
ATOM 2381 O O . TYR A 1 298 ? -38.472 26.268 46.962 1.00 33.31 298 TYR A O 1
ATOM 2389 N N . ILE A 1 299 ? -37.254 24.398 46.729 1.00 36.34 299 ILE A N 1
ATOM 2390 C CA . ILE A 1 299 ? -36.093 24.908 47.483 1.00 36.34 299 ILE A CA 1
ATOM 2391 C C . ILE A 1 299 ? -35.369 26.014 46.697 1.00 36.34 299 ILE A C 1
ATOM 2393 O O . ILE A 1 299 ? -35.004 27.036 47.284 1.00 36.34 299 ILE A O 1
ATOM 2397 N N . THR A 1 300 ? -35.248 25.880 45.371 1.00 34.16 300 THR A N 1
ATOM 2398 C CA . THR A 1 300 ? -34.679 26.933 44.508 1.00 34.16 300 THR A CA 1
ATOM 2399 C C . THR A 1 300 ? -35.498 28.224 44.528 1.00 34.16 300 THR A C 1
ATOM 2401 O O . THR A 1 300 ? -34.926 29.309 44.512 1.00 34.16 300 THR A O 1
ATOM 2404 N N . GLN A 1 301 ? -36.824 28.134 44.661 1.00 35.50 301 GLN A N 1
ATOM 2405 C CA . GLN A 1 301 ? -37.701 29.309 44.726 1.00 35.50 301 GLN A CA 1
ATOM 2406 C C . GLN A 1 301 ? -37.584 30.073 46.054 1.00 35.50 301 GLN A C 1
ATOM 2408 O O . GLN A 1 301 ? -37.745 31.290 46.090 1.00 35.50 301 GLN A O 1
ATOM 2413 N N . LYS A 1 302 ? -37.268 29.378 47.156 1.00 33.59 302 LYS A N 1
ATOM 2414 C CA . LYS A 1 302 ? -37.158 29.998 48.485 1.00 33.59 302 LYS A CA 1
ATOM 2415 C C . LYS A 1 302 ? -35.789 30.640 48.741 1.00 33.59 302 LYS A C 1
ATOM 2417 O O . LYS A 1 302 ? -35.725 31.603 49.499 1.00 33.59 302 LYS A O 1
ATOM 2422 N N . MET A 1 303 ? -34.722 30.164 48.089 1.00 29.06 303 MET A N 1
ATOM 2423 C CA . MET A 1 303 ? -33.402 30.818 48.145 1.00 29.06 303 MET A CA 1
ATOM 2424 C C . MET A 1 303 ? -33.326 32.110 47.313 1.00 29.06 303 MET A C 1
ATOM 2426 O O . MET A 1 303 ? -32.519 32.975 47.634 1.00 29.06 303 MET A O 1
ATOM 2430 N N . PHE A 1 304 ? -34.180 32.285 46.298 1.00 31.16 304 PHE A N 1
ATOM 2431 C CA . PHE A 1 304 ? -34.158 33.472 45.428 1.00 31.16 304 PHE A CA 1
ATOM 2432 C C . PHE A 1 304 ? -34.834 34.718 46.034 1.00 31.16 304 PHE A C 1
ATOM 2434 O O . PHE A 1 304 ? -34.550 35.837 45.620 1.00 31.16 304 PHE A O 1
ATOM 2441 N N . ASN A 1 305 ? -35.671 34.558 47.065 1.00 30.89 305 ASN A N 1
ATOM 2442 C CA . ASN A 1 305 ? -36.392 35.673 47.697 1.00 30.89 305 ASN A CA 1
ATOM 2443 C C . ASN A 1 305 ? -35.617 36.373 48.833 1.00 30.89 305 ASN A C 1
ATOM 2445 O O . ASN A 1 305 ? -36.191 37.203 49.534 1.00 30.89 305 ASN A O 1
ATOM 2449 N N . SER A 1 306 ? -34.329 36.061 49.036 1.00 37.16 306 SER A N 1
ATOM 2450 C CA . SER A 1 306 ? -33.526 36.624 50.138 1.00 37.16 306 SER A CA 1
ATOM 2451 C C . SER A 1 306 ? -32.373 37.541 49.706 1.00 37.16 306 SER A C 1
ATOM 2453 O O . SER A 1 306 ? -31.610 37.988 50.560 1.00 37.16 306 SER A O 1
ATOM 2455 N N . THR A 1 307 ? -32.225 37.876 48.426 1.00 32.25 307 THR A N 1
ATOM 2456 C CA . THR A 1 307 ? -31.162 38.793 47.983 1.00 32.25 307 THR A CA 1
ATOM 2457 C C . THR A 1 307 ? -31.730 39.913 47.127 1.00 32.25 307 THR A C 1
ATOM 2459 O O . THR A 1 307 ? -31.682 39.883 45.902 1.00 32.25 307 THR A O 1
ATOM 2462 N N . HIS A 1 308 ? -32.256 40.934 47.802 1.00 39.88 308 HIS A N 1
ATOM 2463 C CA . HIS A 1 308 ? -32.390 42.269 47.232 1.00 39.88 308 HIS A CA 1
ATOM 2464 C C . HIS A 1 308 ? -30.993 42.886 47.087 1.00 39.88 308 HIS A C 1
ATOM 2466 O O . HIS A 1 308 ? -30.422 43.347 48.071 1.00 39.88 308 HIS A O 1
ATOM 2472 N N . LEU A 1 309 ? -30.462 42.941 45.866 1.00 30.62 309 LEU A N 1
ATOM 2473 C CA . LEU A 1 309 ? -29.564 44.020 45.448 1.00 30.62 309 LEU A CA 1
ATOM 2474 C C . LEU A 1 309 ? -29.621 44.173 43.924 1.00 30.62 309 LEU A C 1
ATOM 2476 O O . LEU A 1 309 ? -29.259 43.286 43.159 1.00 30.62 309 LEU A O 1
ATOM 2480 N N . HIS A 1 310 ? -30.150 45.323 43.516 1.00 38.47 310 HIS A N 1
ATOM 2481 C CA . HIS A 1 310 ? -30.312 45.772 42.142 1.00 38.47 310 HIS A CA 1
ATOM 2482 C C . HIS A 1 310 ? -28.970 45.874 41.403 1.00 38.47 310 HIS A C 1
ATOM 2484 O O . HIS A 1 310 ? -28.069 46.564 41.867 1.00 38.47 310 HIS A O 1
ATOM 2490 N N . THR A 1 311 ? -28.883 45.276 40.213 1.00 33.06 311 THR A N 1
ATOM 2491 C CA . THR A 1 311 ? -28.393 45.885 38.952 1.00 33.06 311 THR A CA 1
ATOM 2492 C C . THR A 1 311 ? -28.695 44.916 37.794 1.00 33.06 311 THR A C 1
ATOM 2494 O O . THR A 1 311 ? -28.376 43.732 37.904 1.00 33.06 311 THR A O 1
ATOM 2497 N N . PRO A 1 312 ? -29.326 45.347 36.683 1.00 40.59 312 PRO A N 1
ATOM 2498 C CA . PRO A 1 312 ? -29.704 44.435 35.610 1.00 40.59 312 PRO A CA 1
ATOM 2499 C C . PRO A 1 312 ? -28.516 44.227 34.664 1.00 40.59 312 PRO A C 1
ATOM 2501 O O . PRO A 1 312 ? -28.323 44.976 33.710 1.00 40.59 312 PRO A O 1
ATOM 2504 N N . ASN A 1 313 ? -27.706 43.200 34.921 1.00 44.47 313 ASN A N 1
ATOM 2505 C CA . ASN A 1 313 ? -26.772 42.692 33.919 1.00 44.47 313 ASN A CA 1
ATOM 2506 C C . ASN A 1 313 ? -27.520 41.740 32.978 1.00 44.47 313 ASN A C 1
ATOM 2508 O O . ASN A 1 313 ? -28.154 40.791 33.432 1.00 44.47 313 ASN A O 1
ATOM 2512 N N . ILE A 1 314 ? -27.385 41.961 31.666 1.00 46.94 314 ILE A N 1
ATOM 2513 C CA . ILE A 1 314 ? -27.982 41.175 30.561 1.00 46.94 314 ILE A CA 1
ATOM 2514 C C . ILE A 1 314 ? -27.739 39.656 30.716 1.00 46.94 314 ILE A C 1
ATOM 2516 O O . ILE A 1 314 ? -28.541 38.836 30.279 1.00 46.94 314 ILE A O 1
ATOM 2520 N N . ILE A 1 315 ? -26.666 39.275 31.413 1.00 44.31 315 ILE A N 1
ATOM 2521 C CA . ILE A 1 315 ? -26.301 37.888 31.728 1.00 44.31 315 ILE A CA 1
ATOM 2522 C C . ILE A 1 315 ? -27.306 37.232 32.697 1.00 44.31 315 ILE A C 1
ATOM 2524 O O . ILE A 1 315 ? -27.625 36.056 32.536 1.00 44.31 315 ILE A O 1
ATOM 2528 N N . SER A 1 316 ? -27.866 37.983 33.654 1.00 44.88 316 SER A N 1
ATOM 2529 C CA . SER A 1 316 ? -28.866 37.481 34.611 1.00 44.88 316 SER A CA 1
ATOM 2530 C C . SER A 1 316 ? -30.186 37.136 33.921 1.00 44.88 316 SER A C 1
ATOM 2532 O O . SER A 1 316 ? -30.792 36.112 34.220 1.00 44.88 316 SER A O 1
ATOM 2534 N N . SER A 1 317 ? -30.594 37.943 32.938 1.00 48.31 317 SER A N 1
ATOM 2535 C CA . SER A 1 317 ? -31.817 37.710 32.165 1.00 48.31 317 SER A CA 1
ATOM 2536 C C . SER A 1 317 ? -31.701 36.475 31.265 1.00 48.31 317 SER A C 1
ATOM 2538 O O . SER A 1 317 ? -32.673 35.755 31.082 1.00 48.31 317 SER A O 1
ATOM 2540 N N . ILE A 1 318 ? -30.510 36.169 30.742 1.00 47.56 318 ILE A N 1
ATOM 2541 C CA . ILE A 1 318 ? -30.287 34.953 29.941 1.00 47.56 318 ILE A CA 1
ATOM 2542 C C . ILE A 1 318 ? -30.348 33.695 30.826 1.00 47.56 318 ILE A C 1
ATOM 2544 O O . ILE A 1 318 ? -30.920 32.684 30.420 1.00 47.56 318 ILE A O 1
ATOM 2548 N N . LEU A 1 319 ? -29.827 33.761 32.057 1.00 46.78 319 LEU A N 1
ATOM 2549 C CA . LEU A 1 319 ? -29.888 32.657 33.023 1.00 46.78 319 LEU A CA 1
ATOM 2550 C C . LEU A 1 319 ? -31.309 32.378 33.541 1.00 46.78 319 LEU A C 1
ATOM 2552 O O . LEU A 1 319 ? -31.658 31.213 33.733 1.00 46.78 319 LEU A O 1
ATOM 2556 N N . GLU A 1 320 ? -32.153 33.401 33.693 1.00 45.59 320 GLU A N 1
ATOM 2557 C CA . GLU A 1 320 ? -33.568 33.226 34.061 1.00 45.59 320 GLU A CA 1
ATOM 2558 C C . GLU A 1 320 ? -34.372 32.490 32.973 1.00 45.59 320 GLU A C 1
ATOM 2560 O O . GLU A 1 320 ? -35.182 31.614 33.285 1.00 45.59 320 GLU A O 1
ATOM 2565 N N . TRP A 1 321 ? -34.109 32.761 31.691 1.00 45.06 321 TRP A N 1
ATOM 2566 C CA . TRP A 1 321 ? -34.805 32.095 30.580 1.00 45.06 321 TRP A CA 1
ATOM 2567 C C . TRP A 1 321 ? -34.349 30.649 30.344 1.00 45.06 321 TRP A C 1
ATOM 2569 O O . TRP A 1 321 ? -35.161 29.814 29.941 1.00 45.06 321 TRP A O 1
ATOM 2579 N N . ILE A 1 322 ? -33.093 30.313 30.659 1.00 47.16 322 ILE A N 1
ATOM 2580 C CA . ILE A 1 322 ? -32.595 28.924 30.612 1.00 47.16 322 ILE A CA 1
ATOM 2581 C C . ILE A 1 322 ? -33.360 28.031 31.606 1.00 47.16 322 ILE A C 1
ATOM 2583 O O . ILE A 1 322 ? -33.623 26.864 31.312 1.00 47.16 322 ILE A O 1
ATOM 2587 N N . ILE A 1 323 ? -33.756 28.580 32.758 1.00 43.06 323 ILE A N 1
ATOM 2588 C CA . ILE A 1 323 ? -34.475 27.848 33.812 1.00 43.06 323 ILE A CA 1
ATOM 2589 C C . ILE A 1 323 ? -35.977 27.729 33.490 1.00 43.06 323 ILE A C 1
ATOM 2591 O O . ILE A 1 323 ? -36.572 26.681 33.748 1.00 43.06 323 ILE A O 1
ATOM 2595 N N . ILE A 1 324 ? -36.588 28.753 32.878 1.00 45.22 324 ILE A N 1
ATOM 2596 C CA . ILE A 1 324 ? -38.017 28.747 32.500 1.00 45.22 324 ILE A CA 1
ATOM 2597 C C . ILE A 1 324 ? -38.309 27.768 31.349 1.00 45.22 324 ILE A C 1
ATOM 2599 O O . ILE A 1 324 ? -39.395 27.192 31.298 1.00 45.22 324 ILE A O 1
ATOM 2603 N N . LEU A 1 325 ? -37.345 27.515 30.459 1.00 42.34 325 LEU A N 1
ATOM 2604 C CA . LEU A 1 325 ? -37.547 26.662 29.281 1.00 42.34 325 LEU A CA 1
ATOM 2605 C C . LEU A 1 325 ? -37.501 25.143 29.537 1.00 42.34 325 LEU A C 1
ATOM 2607 O O . LEU A 1 325 ? -37.609 24.398 28.571 1.00 42.34 325 LEU A O 1
ATOM 2611 N N . GLN A 1 326 ? -37.368 24.664 30.786 1.00 44.69 326 GLN A N 1
ATOM 2612 C CA . GLN A 1 326 ? -37.269 23.226 31.110 1.00 44.69 326 GLN A CA 1
ATOM 2613 C C . GLN A 1 326 ? -36.406 22.453 30.091 1.00 44.69 326 GLN A C 1
ATOM 2615 O O . GLN A 1 326 ? -36.898 21.563 29.394 1.00 44.69 326 GLN A O 1
ATOM 2620 N N . PHE A 1 327 ? -35.108 22.771 30.001 1.00 41.53 327 PHE A N 1
ATOM 2621 C CA . PHE A 1 327 ? -34.154 21.932 29.268 1.00 41.53 327 PHE A CA 1
ATOM 2622 C C . PHE A 1 327 ? -33.994 20.585 29.985 1.00 41.53 327 PHE A C 1
ATOM 2624 O O . PHE A 1 327 ? -33.062 20.344 30.752 1.00 41.53 327 PHE A O 1
ATOM 2631 N N . ASN A 1 328 ? -34.964 19.708 29.748 1.00 38.66 328 ASN A N 1
ATOM 2632 C CA . ASN A 1 328 ? -34.913 18.309 30.102 1.00 38.66 328 ASN A CA 1
ATOM 2633 C C . ASN A 1 328 ? -33.829 17.653 29.241 1.00 38.66 328 ASN A C 1
ATOM 2635 O O . ASN A 1 328 ? -33.774 17.788 28.018 1.00 38.66 328 ASN A O 1
ATOM 2639 N N . TYR A 1 329 ? -32.924 16.986 29.935 1.00 50.56 329 TYR A N 1
ATOM 2640 C CA . TYR A 1 329 ? -31.657 16.462 29.459 1.00 50.56 329 TYR A CA 1
ATOM 2641 C C . TYR A 1 329 ? -31.847 15.306 28.460 1.00 50.56 329 TYR A C 1
ATOM 2643 O O . TYR A 1 329 ? -31.754 14.160 28.877 1.00 50.56 329 TYR A O 1
ATOM 2651 N N . GLN A 1 330 ? -32.128 15.572 27.173 1.00 45.38 330 GLN A N 1
ATOM 2652 C CA . GLN A 1 330 ? -32.076 14.577 26.073 1.00 45.38 330 GLN A CA 1
ATOM 2653 C C . GLN A 1 330 ? -31.840 15.179 24.663 1.00 45.38 330 GLN A C 1
ATOM 2655 O O . GLN A 1 330 ? -32.273 14.600 23.676 1.00 45.38 330 GLN A O 1
ATOM 2660 N N . TRP A 1 331 ? -31.152 16.316 24.524 1.00 49.56 331 TRP A N 1
ATOM 2661 C CA . TRP A 1 331 ? -30.837 16.852 23.188 1.00 49.56 331 TRP A CA 1
ATOM 2662 C C . TRP A 1 331 ? -29.510 16.277 22.687 1.00 49.56 331 TRP A C 1
ATOM 2664 O O . TRP A 1 331 ? -28.486 16.350 23.372 1.00 49.56 331 TRP A O 1
ATOM 2674 N N . THR A 1 332 ? -29.520 15.691 21.494 1.00 60.12 332 THR A N 1
ATOM 2675 C CA . THR A 1 332 ? -28.301 15.251 20.806 1.00 60.12 332 THR A CA 1
ATOM 2676 C C . THR A 1 332 ? -27.475 16.464 20.363 1.00 60.12 332 THR A C 1
ATOM 2678 O O . THR A 1 332 ? -28.004 17.552 20.138 1.00 60.12 332 THR A O 1
ATOM 2681 N N . ILE A 1 333 ? -26.156 16.293 20.206 1.00 62.09 333 ILE A N 1
ATOM 2682 C CA . ILE A 1 333 ? -25.248 17.369 19.752 1.00 62.09 333 ILE A CA 1
ATOM 2683 C C . ILE A 1 333 ? -25.743 17.994 18.434 1.00 62.09 333 ILE A C 1
ATOM 2685 O O . ILE A 1 333 ? -25.659 19.206 18.255 1.00 62.09 333 ILE A O 1
ATOM 2689 N N . ASN A 1 334 ? -26.339 17.190 17.550 1.00 56.69 334 ASN A N 1
ATOM 2690 C CA . ASN A 1 334 ? -26.896 17.656 16.282 1.00 56.69 334 ASN A CA 1
ATOM 2691 C C . ASN A 1 334 ? -28.077 18.619 16.479 1.00 56.69 334 ASN A C 1
ATOM 2693 O O . ASN A 1 334 ? -28.155 19.635 15.795 1.00 56.69 334 ASN A O 1
ATOM 2697 N N . GLU A 1 335 ? -28.964 18.355 17.440 1.00 65.75 335 GLU A N 1
ATOM 2698 C CA . GLU A 1 335 ? -30.112 19.224 17.734 1.00 65.75 335 GLU A CA 1
ATOM 2699 C C . GLU A 1 335 ? -29.673 20.550 18.371 1.00 65.75 335 GLU A C 1
ATOM 2701 O O . GLU A 1 335 ? -30.225 21.604 18.055 1.00 65.75 335 GLU A O 1
ATOM 2706 N N . LEU A 1 336 ? -28.620 20.526 19.196 1.00 66.62 336 LEU A N 1
ATOM 2707 C CA . LEU A 1 336 ? -27.995 21.735 19.747 1.00 66.62 336 LEU A CA 1
ATOM 2708 C C . LEU A 1 336 ? -27.335 22.594 18.660 1.00 66.62 336 LEU A C 1
ATOM 2710 O O . LEU A 1 336 ? -27.465 23.819 18.684 1.00 66.62 336 LEU A O 1
ATOM 2714 N N . ILE A 1 337 ? -26.672 21.971 17.682 1.00 66.12 337 ILE A N 1
ATOM 2715 C CA . ILE A 1 337 ? -26.084 22.677 16.534 1.00 66.12 337 ILE A CA 1
ATOM 2716 C C . ILE A 1 337 ? -27.185 23.291 15.656 1.00 66.12 337 ILE A C 1
ATOM 2718 O O . ILE A 1 337 ? -27.056 24.437 15.221 1.00 66.12 337 ILE A O 1
ATOM 2722 N N . ILE A 1 338 ? -28.292 22.581 15.428 1.00 71.69 338 ILE A N 1
ATOM 2723 C CA . ILE A 1 338 ? -29.435 23.115 14.670 1.00 71.69 338 ILE A CA 1
ATOM 2724 C C . ILE A 1 338 ? -30.044 24.320 15.399 1.00 71.69 338 ILE A C 1
ATOM 2726 O O . ILE A 1 338 ? -30.261 25.365 14.790 1.00 71.69 338 ILE A O 1
ATOM 2730 N N . LEU A 1 339 ? -30.246 24.230 16.714 1.00 77.88 339 LEU A N 1
ATOM 2731 C CA . LEU A 1 339 ? -30.771 25.351 17.495 1.00 77.88 339 LEU A CA 1
ATOM 2732 C C . LEU A 1 339 ? -29.820 26.558 17.467 1.00 77.88 339 LEU A C 1
ATOM 2734 O O . LEU A 1 339 ? -30.260 27.687 17.247 1.00 77.88 339 LEU A O 1
ATOM 2738 N N . TYR A 1 340 ? -28.514 26.324 17.626 1.00 77.38 340 TYR A N 1
ATOM 2739 C CA . TYR A 1 340 ? -27.502 27.376 17.548 1.00 77.38 340 TYR A CA 1
ATOM 2740 C C . TYR A 1 340 ? -27.477 28.041 16.167 1.00 77.38 340 TYR A C 1
ATOM 2742 O O . TYR A 1 340 ? -27.473 29.266 16.078 1.00 77.38 340 TYR A O 1
ATOM 2750 N N . THR A 1 341 ? -27.532 27.267 15.081 1.00 73.50 341 THR A N 1
ATOM 2751 C CA . THR A 1 341 ? -27.539 27.828 13.718 1.00 73.50 341 THR A CA 1
ATOM 2752 C C . THR A 1 341 ? -28.800 28.648 13.436 1.00 73.50 341 THR A C 1
ATOM 2754 O O . THR A 1 341 ? -28.690 29.725 12.849 1.00 73.50 341 THR A O 1
ATOM 2757 N N . ILE A 1 342 ? -29.971 28.222 13.925 1.00 79.94 342 ILE A N 1
ATOM 2758 C CA . ILE A 1 342 ? -31.222 28.993 13.820 1.00 79.94 342 ILE A CA 1
ATOM 2759 C C . ILE A 1 342 ? -31.118 30.316 14.592 1.00 79.94 342 ILE A C 1
ATOM 2761 O O . ILE A 1 342 ? -31.460 31.369 14.051 1.00 79.94 342 ILE A O 1
ATOM 2765 N N . ILE A 1 343 ? -30.602 30.292 15.825 1.00 82.19 343 ILE A N 1
ATOM 2766 C CA . ILE A 1 343 ? -30.420 31.504 16.642 1.00 82.19 343 ILE A CA 1
ATOM 2767 C C . ILE A 1 343 ? -29.443 32.472 15.965 1.00 82.19 343 ILE A C 1
ATOM 2769 O O . ILE A 1 343 ? -29.730 33.666 15.858 1.00 82.19 343 ILE A O 1
ATOM 2773 N N . MET A 1 344 ? -28.319 31.967 15.449 1.00 80.69 344 MET A N 1
ATOM 2774 C CA . MET A 1 344 ? -27.348 32.794 14.731 1.00 80.69 344 MET A CA 1
ATOM 2775 C C . MET A 1 344 ? -27.950 33.360 13.436 1.00 80.69 344 MET A C 1
ATOM 2777 O O . MET A 1 344 ? -27.749 34.535 13.134 1.00 80.69 344 MET A O 1
ATOM 2781 N N . MET A 1 345 ? -28.760 32.598 12.695 1.00 78.75 345 MET A N 1
ATOM 2782 C CA . MET A 1 345 ? -29.477 33.148 11.541 1.00 78.75 345 MET A CA 1
ATOM 2783 C C . MET A 1 345 ? -30.418 34.284 11.948 1.00 78.75 345 MET A C 1
ATOM 2785 O O . MET A 1 345 ? -30.368 35.348 11.337 1.00 78.75 345 MET A O 1
ATOM 2789 N N . ILE A 1 346 ? -31.235 34.110 12.987 1.00 84.06 346 ILE A N 1
ATOM 2790 C CA . ILE A 1 346 ? -32.207 35.130 13.413 1.00 84.06 346 ILE A CA 1
ATOM 2791 C C . ILE A 1 346 ? -31.511 36.411 13.892 1.00 84.06 346 ILE A C 1
ATOM 2793 O O . ILE A 1 346 ? -31.984 37.507 13.601 1.00 84.06 346 ILE A O 1
ATOM 2797 N N . LEU A 1 347 ? -30.378 36.294 14.588 1.00 82.50 347 LEU A N 1
ATOM 2798 C CA . LEU A 1 347 ? -29.655 37.454 15.112 1.00 82.50 347 LEU A CA 1
ATOM 2799 C C . LEU A 1 347 ? -28.847 38.186 14.035 1.00 82.50 347 LEU A C 1
ATOM 2801 O O . LEU A 1 347 ? -28.852 39.416 13.993 1.00 82.50 347 LEU A O 1
ATOM 2805 N N . PHE A 1 348 ? -28.159 37.456 13.155 1.00 82.81 348 PHE A N 1
ATOM 2806 C CA . PHE A 1 348 ? -27.189 38.060 12.236 1.00 82.81 348 PHE A CA 1
ATOM 2807 C C . PHE A 1 348 ? -27.765 38.407 10.857 1.00 82.81 348 PHE A C 1
ATOM 2809 O O . PHE A 1 348 ? -27.265 39.334 10.219 1.00 82.81 348 PHE A O 1
ATOM 2816 N N . THR A 1 349 ? -28.839 37.752 10.400 1.00 84.44 349 THR A N 1
ATOM 2817 C CA . THR A 1 349 ? -29.488 38.109 9.121 1.00 84.44 349 THR A CA 1
ATOM 2818 C C . THR A 1 349 ? -30.060 39.536 9.076 1.00 84.44 349 THR A C 1
ATOM 2820 O O . THR A 1 349 ? -29.783 40.224 8.089 1.00 84.44 349 THR A O 1
ATOM 2823 N N . PRO A 1 350 ? -30.769 40.066 10.099 1.00 86.75 350 PRO A N 1
ATOM 2824 C CA . PRO A 1 350 ? -31.237 41.452 10.062 1.00 86.75 350 PRO A CA 1
ATOM 2825 C C . PRO A 1 350 ? -30.076 42.453 10.104 1.00 86.75 350 PRO A C 1
ATOM 2827 O O . PRO A 1 350 ? -30.124 43.466 9.411 1.00 86.75 350 PRO A O 1
ATOM 2830 N N . ILE A 1 351 ? -28.999 42.152 10.839 1.00 85.94 351 ILE A N 1
ATOM 2831 C CA . ILE A 1 351 ? -27.796 43.000 10.893 1.00 85.94 351 ILE A CA 1
ATOM 2832 C C . ILE A 1 351 ? -27.143 43.086 9.508 1.00 85.94 351 ILE A C 1
ATOM 2834 O O . ILE A 1 351 ? -26.789 44.175 9.052 1.00 85.94 351 ILE A O 1
ATOM 2838 N N . TYR A 1 352 ? -27.031 41.952 8.812 1.00 84.44 352 TYR A N 1
ATOM 2839 C CA . TYR A 1 352 ? -26.443 41.898 7.476 1.00 84.44 352 TYR A CA 1
ATOM 2840 C C . TYR A 1 352 ? -27.280 42.673 6.448 1.00 84.44 352 TYR A C 1
ATOM 2842 O O . TYR A 1 352 ? -26.730 43.416 5.634 1.00 84.44 352 TYR A O 1
ATOM 2850 N N . LEU A 1 353 ? -28.612 42.568 6.522 1.00 87.88 353 LEU A N 1
ATOM 2851 C CA . LEU A 1 353 ? -29.527 43.333 5.668 1.00 87.88 353 LEU A CA 1
ATOM 2852 C C . LEU A 1 353 ? -29.431 44.842 5.927 1.00 87.88 353 LEU A C 1
ATOM 2854 O O . LEU A 1 353 ? -29.393 45.623 4.976 1.00 87.88 353 LEU A O 1
ATOM 2858 N N . ILE A 1 354 ? -29.326 45.260 7.191 1.00 88.38 354 ILE A N 1
ATOM 2859 C CA . ILE A 1 354 ? -29.136 46.671 7.551 1.00 88.38 354 ILE A CA 1
ATOM 2860 C C . ILE A 1 354 ? -27.804 47.185 6.991 1.00 88.38 354 ILE A C 1
ATOM 2862 O O . ILE A 1 354 ? -27.786 48.215 6.315 1.00 88.38 354 ILE A O 1
ATOM 2866 N N . MET A 1 355 ? -26.702 46.455 7.196 1.00 87.94 355 MET A N 1
ATOM 2867 C CA . MET A 1 355 ? -25.390 46.820 6.645 1.00 87.94 355 MET A CA 1
ATOM 2868 C C . MET A 1 355 ? -25.414 46.927 5.117 1.00 87.94 355 MET A C 1
ATOM 2870 O O . MET A 1 355 ? -24.884 47.887 4.556 1.00 87.94 355 MET A O 1
ATOM 2874 N N . PHE A 1 356 ? -26.073 45.987 4.439 1.00 89.25 356 PHE A N 1
ATOM 2875 C CA . PHE A 1 356 ? -26.221 46.010 2.987 1.00 89.25 356 PHE A CA 1
ATOM 2876 C C . PHE A 1 356 ? -27.005 47.241 2.502 1.00 89.25 356 PHE A C 1
ATOM 2878 O O . PHE A 1 356 ? -26.579 47.914 1.558 1.00 89.25 356 PHE A O 1
ATOM 2885 N N . CYS A 1 357 ? -28.103 47.591 3.178 1.00 88.75 357 CYS A N 1
ATOM 2886 C CA . CYS A 1 357 ? -28.867 48.808 2.896 1.00 88.75 357 CYS A CA 1
ATOM 2887 C C . CYS A 1 357 ? -28.029 50.079 3.102 1.00 88.75 357 CYS A C 1
ATOM 2889 O O . CYS A 1 357 ? -28.076 50.978 2.261 1.00 88.75 357 CYS A O 1
ATOM 2891 N N . PHE A 1 358 ? -27.217 50.143 4.161 1.00 91.12 358 PHE A N 1
ATOM 2892 C CA . PHE A 1 358 ? -26.305 51.267 4.397 1.00 91.12 358 PHE A CA 1
ATOM 2893 C C . PHE A 1 358 ? -25.257 51.408 3.288 1.00 91.12 358 PHE A C 1
ATOM 2895 O O . PHE A 1 358 ? -25.040 52.513 2.793 1.00 91.12 358 PHE A O 1
ATOM 2902 N N . ILE A 1 359 ? -24.650 50.304 2.843 1.00 89.50 359 ILE A N 1
ATOM 2903 C CA . ILE A 1 359 ? -23.672 50.323 1.744 1.00 89.50 359 ILE A CA 1
ATOM 2904 C C . ILE A 1 359 ? -24.325 50.817 0.447 1.00 89.50 359 ILE A C 1
ATOM 2906 O O . ILE A 1 359 ? -23.770 51.682 -0.233 1.00 89.50 359 ILE A O 1
ATOM 2910 N N . LYS A 1 360 ? -25.528 50.326 0.121 1.00 89.12 360 LYS A N 1
ATOM 2911 C CA . LYS A 1 360 ? -26.303 50.781 -1.046 1.00 89.12 360 LYS A CA 1
ATOM 2912 C C . LYS A 1 360 ? -26.668 52.266 -0.960 1.00 89.12 360 LYS A C 1
ATOM 2914 O O . LYS A 1 360 ? -26.585 52.964 -1.969 1.00 89.12 360 LYS A O 1
ATOM 2919 N N . LEU A 1 361 ? -27.024 52.760 0.227 1.00 88.31 361 LEU A N 1
ATOM 2920 C CA . LEU A 1 361 ? -27.315 54.175 0.454 1.00 88.31 361 LEU A CA 1
ATOM 2921 C C . LEU A 1 361 ? -26.067 55.047 0.251 1.00 88.31 361 LEU A C 1
ATOM 2923 O O . LEU A 1 361 ? -26.144 56.069 -0.426 1.00 88.31 361 LEU A O 1
ATOM 2927 N N . ILE A 1 362 ? -24.911 54.623 0.771 1.00 87.38 362 ILE A N 1
ATOM 2928 C CA . ILE A 1 362 ? -23.631 55.323 0.574 1.00 87.38 362 ILE A CA 1
ATOM 2929 C C . ILE A 1 362 ? -23.260 55.354 -0.913 1.00 87.38 362 ILE A C 1
ATOM 2931 O O . ILE A 1 362 ? -22.921 56.416 -1.434 1.00 87.38 362 ILE A O 1
ATOM 2935 N N . GLN A 1 363 ? -23.380 54.225 -1.619 1.00 85.25 363 GLN A N 1
ATOM 2936 C CA . GLN A 1 363 ? -23.145 54.163 -3.066 1.00 85.25 363 GLN A CA 1
ATOM 2937 C C . GLN A 1 363 ? -24.067 55.117 -3.836 1.00 85.25 363 GLN A C 1
ATOM 2939 O O . GLN A 1 363 ? -23.605 55.820 -4.732 1.00 85.25 363 GLN A O 1
ATOM 2944 N N . TYR A 1 364 ? -25.348 55.187 -3.465 1.00 85.38 364 TYR A N 1
ATOM 2945 C CA . TYR A 1 364 ? -26.304 56.109 -4.078 1.00 85.38 364 TYR A CA 1
ATOM 2946 C C . TYR A 1 364 ? -25.955 57.582 -3.812 1.00 85.38 364 TYR A C 1
ATOM 2948 O O . TYR A 1 364 ? -25.995 58.394 -4.735 1.00 85.38 364 TYR A O 1
ATOM 2956 N N . ILE A 1 365 ? -25.560 57.933 -2.583 1.00 84.62 365 ILE A N 1
ATOM 2957 C CA . ILE A 1 365 ? -25.136 59.299 -2.229 1.00 84.62 365 ILE A CA 1
ATOM 2958 C C . ILE A 1 365 ? -23.872 59.696 -3.003 1.00 84.62 365 ILE A C 1
ATOM 2960 O O . ILE A 1 365 ? -23.819 60.795 -3.554 1.00 84.62 365 ILE A O 1
ATOM 2964 N N . LEU A 1 366 ? -22.877 58.807 -3.093 1.00 81.06 366 LEU A N 1
ATOM 2965 C CA . LEU A 1 366 ? -21.652 59.051 -3.862 1.00 81.06 366 LEU A CA 1
ATOM 2966 C C . LEU A 1 366 ? -21.954 59.231 -5.354 1.00 81.06 366 LEU A C 1
ATOM 2968 O O . LEU A 1 366 ? -21.484 60.193 -5.956 1.00 81.06 366 LEU A O 1
ATOM 2972 N N . TYR A 1 367 ? -22.791 58.366 -5.932 1.00 79.06 367 TYR A N 1
ATOM 2973 C CA . TYR A 1 367 ? -23.214 58.473 -7.329 1.00 79.06 367 TYR A CA 1
ATOM 2974 C C . TYR A 1 367 ? -23.949 59.793 -7.613 1.00 79.06 367 TYR A C 1
ATOM 2976 O O . TYR A 1 367 ? -23.665 60.468 -8.603 1.00 79.06 367 TYR A O 1
ATOM 2984 N N . ARG A 1 368 ? -24.841 60.217 -6.709 1.00 76.50 368 ARG A N 1
ATOM 2985 C CA . ARG A 1 368 ? -25.566 61.489 -6.826 1.00 76.50 368 ARG A CA 1
ATOM 2986 C C . ARG A 1 368 ? -24.638 62.703 -6.708 1.00 76.50 368 ARG A C 1
ATOM 2988 O O . ARG A 1 368 ? -24.774 63.633 -7.492 1.00 76.50 368 ARG A O 1
ATOM 2995 N N . ASN A 1 369 ? -23.689 62.696 -5.770 1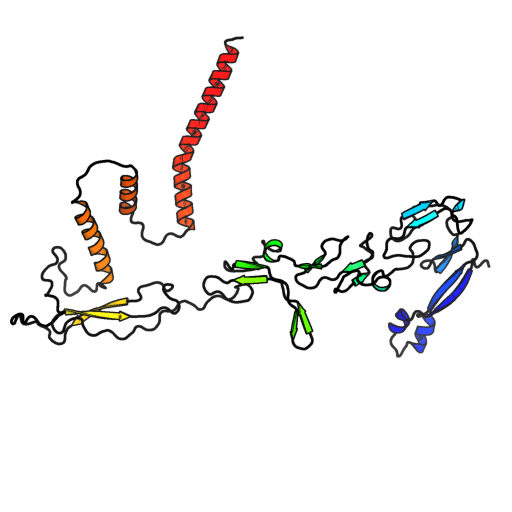.00 70.19 369 ASN A N 1
ATOM 2996 C CA . ASN A 1 369 ? -22.735 63.798 -5.587 1.00 70.19 369 ASN A CA 1
ATOM 2997 C C . ASN A 1 369 ? -21.764 63.951 -6.768 1.00 70.19 369 ASN A C 1
ATOM 2999 O O . ASN A 1 369 ? -21.336 65.064 -7.059 1.00 70.19 369 ASN A O 1
ATOM 3003 N N . ILE A 1 370 ? -21.438 62.859 -7.466 1.00 68.38 370 ILE A N 1
ATOM 3004 C CA . ILE A 1 370 ? -20.632 62.905 -8.695 1.00 68.38 370 ILE A CA 1
ATOM 3005 C C . ILE A 1 370 ? -21.430 63.533 -9.849 1.00 68.38 370 ILE A C 1
ATOM 3007 O O . ILE A 1 370 ? -20.868 64.297 -10.626 1.00 68.38 370 ILE A O 1
ATOM 3011 N N . HIS A 1 371 ? -22.737 63.272 -9.938 1.00 59.28 371 HIS A N 1
ATOM 3012 C CA . HIS A 1 371 ? -23.590 63.808 -11.006 1.00 59.28 371 HIS A CA 1
ATOM 3013 C C . HIS A 1 371 ? -24.080 65.249 -10.798 1.00 59.28 371 HIS A C 1
ATOM 3015 O O . HIS A 1 371 ? -24.532 65.856 -11.757 1.00 59.28 371 HIS A O 1
ATOM 3021 N N . VAL A 1 372 ? -24.021 65.793 -9.578 1.00 61.34 372 VAL A N 1
ATOM 3022 C CA . VAL A 1 372 ? -24.392 67.197 -9.289 1.00 61.34 372 VAL A CA 1
ATOM 3023 C C . VAL A 1 372 ? -23.194 68.156 -9.439 1.00 61.34 372 VAL A C 1
ATOM 3025 O O . VAL A 1 372 ? -23.389 69.362 -9.528 1.00 61.34 372 VAL A O 1
ATOM 3028 N N . ASN A 1 373 ? -21.964 67.630 -9.498 1.00 52.91 373 ASN A N 1
ATOM 3029 C CA . ASN A 1 373 ? -20.724 68.401 -9.685 1.00 52.91 373 ASN A CA 1
ATOM 3030 C C . ASN A 1 373 ? -20.144 68.319 -11.119 1.00 52.91 373 ASN A C 1
ATOM 3032 O O . ASN A 1 373 ? -19.011 68.749 -11.341 1.00 52.91 373 ASN A O 1
ATOM 3036 N N . MET A 1 374 ? -20.904 67.768 -12.071 1.00 47.84 374 MET A N 1
ATOM 3037 C CA . MET A 1 374 ? -20.715 67.909 -13.524 1.00 47.84 374 MET A CA 1
ATOM 3038 C C . MET A 1 374 ? -21.870 68.736 -14.074 1.00 47.84 374 MET A C 1
ATOM 3040 O O . MET A 1 374 ? -21.616 69.523 -15.011 1.00 47.84 374 MET A O 1
#

Radius of gyration: 46.22 Å; chains: 1; bounding box: 90×106×130 Å

Sequence (374 aa):
MNSNGLCMIIPNDEILNNIPIKIRSKLGSIYAYDYECVCVNGYTFNHTLKKCVPIKKHCDSSVCLNNGECEYLPENERSIPDIEFICKCPPAWKGLSCEKPRNPCLEAQRLCGQYSCYRDPTNLKLGYRCDCPKGYKAISTTNPQCININECIEYINDEICLNGGICIDKEPYSIIEHDVIEVTYGFQCICSNGYSGQRCERRPPPLQWTTWSEWTECSVKCGIGVHKRFRNCSLPNRCIGSYVQVSKCQGHVLFCENEEINEFIQSGSKIIKSWQGTQWYLHENYTLNETYYKSNSYITQKMFNSTHLHTPNIISSILEWIIILQFNYQWTINELIILYTIIMMILFTPIYLIMFCFIKLIQYILYRNIHVNM

pLDDT: mean 72.14, std 18.96, range [29.06, 95.75]

InterPro domains:
  IPR000742 EGF-like domain [PF00008] (158-199)
  IPR000742 EGF-like domain [PS00022] (87-98)
  IPR000742 EGF-like domain [PS00022] (189-200)
  IPR000742 EGF-like domain [PS01186] (189-200)
  IPR000742 EGF-like domain [PS50026] (55-99)
  IPR000742 EGF-like domain [PS50026] (148-201)
  IPR000742 EGF-like domain [SM00181] (58-99)
  IPR000742 EGF-like domain [SM00181] (104-147)
  IPR000742 EGF-like domain [SM00181] (151-201)
  IPR000884 Thrombospondin type-1 (TSP1) repeat [PF00090] (211-251)
  IPR000884 Thrombospondin type-1 (TSP1) repeat [PS50092] (206-257)
  IPR000884 Thrombospondin type-1 (TSP1) repeat [SM00209] (209-255)
  IPR001881 EGF-like calcium-binding domain [SM00179] (148-201)
  IPR009030 Growth factor receptor cysteine-rich domain superfamily [SSF57184] (38-205)
  IPR036383 Thrombospondin type-1 repeat superfamily [G3DSA:2.20.100.10] (206-253)
  IPR036383 Thrombospondin type-1 repeat superfamily [SSF82895] (208-249)

Organism: Schistosoma mansoni (NCBI:txid6183)